Protein AF-A0A6I0VBJ3-F1 (afdb_monomer)

Nearest PDB structures (foldseek):
  3u6y-assembly1_A  TM=2.435E-01  e=4.423E+00  Aeropyrum pernix K1
  7u1t-assembly1_C  TM=2.723E-01  e=7.028E+00  Human herpesvirus 4 strain B95-8
  5t7x-assembly1_A  TM=2.250E-01  e=9.388E+00  Human herpesvirus 4 strain B95-8

pLDDT: mean 74.05, std 17.99, range [21.45, 94.0]

Sequence (284 aa):
MGVTSFQQSLYEFFDSGLLFRIALLQKTILFLFLVRQWGTDPSLALVGKYAPGAKRPANNVSIQIVDSGFKESYGQQLRKEIAEKRPGFLILLPYDMAKADIQKLHDVCVRAKGKTLYYSPNKPTLRLGNTTVIDAAHLWKPVAEGMCRYWTIRPMAIAETRPVPDSKHNRKWGVREAICLALGHVWRDSYVPQTDATSREERYWDLVDAIKSKTSHFRIFDWHAVYRVNMTDYAHHADSSNVLHGMQALVAISDGADSLDCAAMAIGQSRHLGGGFWCRLIFT

Organism: Bifidobacterium adolescentis (NCBI:txid1680)

Foldseek 3Di:
DWKKWFFFDDDDDDDDDVVQLVQQLVLVLVLVLLVVLLPPDQDCLSQVDDDPPDDRDLHGWAKDWCAPVNLVVFLVFFDPVLSPGHTTIIIDHDPPDDPVNSVSSQVSLQVQAQPWRDRDPPDDIGGTHHIDIDDQLQGTDDDPPPDFWKWKFVPFFKQQDAWQADPPPRDTRDLLLSQLLQVCSNCVVVQPDPDDDDDPSVVSVSSSCSCVDPPHQKDKADKDWADDPPLVSQDPDHDPPHDIITMMIMMTGDDPPRDSSRGFDDTNCPGRGTRGGIGTDDDD

Solvent-accessible surface area (backbone atoms only — not comparable to full-atom values): 16646 Å² total; per-residue (Å²): 136,75,24,52,31,37,35,26,88,80,82,87,87,80,69,98,68,63,55,58,47,52,48,47,51,49,41,50,50,50,50,54,47,51,48,62,66,56,52,77,84,59,52,48,48,65,73,69,61,72,63,89,92,53,90,75,69,59,53,45,46,41,71,45,78,40,45,67,70,49,43,74,76,42,30,90,49,31,29,67,85,58,46,74,49,49,43,32,42,40,41,47,66,38,93,83,58,54,69,69,53,55,52,53,53,50,52,41,46,56,70,38,42,73,38,70,49,81,79,47,100,90,50,83,66,48,56,38,34,53,63,42,74,42,58,44,65,56,38,30,45,78,75,57,90,97,56,82,62,36,28,31,36,47,88,30,25,59,54,73,70,57,78,54,76,36,91,87,76,70,53,83,59,47,62,62,48,54,50,27,34,30,52,25,48,62,45,29,85,80,64,50,80,95,67,86,87,70,56,73,58,53,51,47,50,54,30,24,50,43,38,68,32,89,87,33,44,52,45,79,41,82,61,41,78,41,85,63,91,66,46,64,72,73,49,98,80,64,57,92,91,42,82,67,36,30,33,42,38,36,35,34,70,54,58,73,100,69,65,60,73,17,37,68,52,78,42,39,60,71,82,72,60,32,37,12,44,59,41,78,58,81,85,129

Radius of gyration: 19.0 Å; Cα contacts (8 Å, |Δi|>4): 453; chains: 1; bounding box: 49×47×50 Å

Secondary structure (DSSP, 8-state):
--EEEEP--------TTHHHHHHHHHHHHHHHHHHHHH-SS--HHHHT---TTPPPPS---EEEEE-HHHHHHHGGGB-HHHHTSPSEEEEE--TT--HHHHHHHHHHHHHTTT-EE---TTS--EE---EEEE-GGGSBPPPPTT---EEEEEE-EE--SPPPP-TTT-PPP-HHHHHHHHHHHHSHHHH----S---HHHHHHHHHHHHHSTTSSEEEEEEEEE--TTGGGG-SS--TTS---EEEEEEEE--SSS-GGGS--B---STT---EEEEEE---

Mean predicted aligned error: 9.65 Å

Structure (mmCIF, N/CA/C/O backbone):
data_AF-A0A6I0VBJ3-F1
#
_entry.id   AF-A0A6I0VBJ3-F1
#
loop_
_atom_site.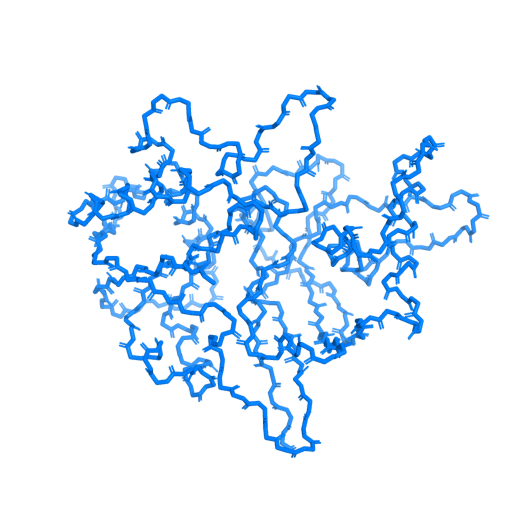group_PDB
_atom_site.id
_atom_site.type_symbol
_atom_site.label_atom_id
_atom_site.label_alt_id
_atom_site.label_comp_id
_atom_site.label_asym_id
_atom_site.label_entity_id
_atom_site.label_seq_id
_atom_site.pdbx_PDB_ins_code
_atom_site.Cartn_x
_atom_site.Cartn_y
_atom_site.Cartn_z
_atom_site.occupancy
_atom_site.B_iso_or_equiv
_atom_site.auth_seq_id
_atom_site.auth_comp_id
_atom_site.auth_asym_id
_atom_site.auth_atom_id
_atom_site.pdbx_PDB_model_num
ATOM 1 N N . MET A 1 1 ? -0.807 -13.104 11.046 1.00 23.39 1 MET A N 1
ATOM 2 C CA . MET A 1 1 ? -0.685 -12.755 12.481 1.00 23.39 1 MET A CA 1
ATOM 3 C C . MET A 1 1 ? -0.804 -11.245 12.649 1.00 23.39 1 MET A C 1
ATOM 5 O O . MET A 1 1 ? 0.038 -10.526 12.136 1.00 23.39 1 MET A O 1
ATOM 9 N N . GLY A 1 2 ? -1.841 -10.795 13.365 1.00 24.34 2 GLY A N 1
ATOM 10 C CA . GLY A 1 2 ? -1.767 -9.608 14.219 1.00 24.34 2 GLY A CA 1
ATOM 11 C C . GLY A 1 2 ? -1.865 -8.215 13.590 1.00 24.34 2 GLY A C 1
ATOM 12 O O . GLY A 1 2 ? -0.943 -7.440 13.797 1.00 24.34 2 GLY A O 1
ATOM 13 N N . VAL A 1 3 ? -2.948 -7.844 12.890 1.00 30.88 3 VAL A N 1
ATOM 14 C CA . VAL A 1 3 ? -3.166 -6.434 12.497 1.00 30.88 3 VAL A CA 1
ATOM 15 C C . VAL A 1 3 ? -4.182 -5.748 13.395 1.00 30.88 3 VAL A C 1
ATOM 17 O O . VAL A 1 3 ? -5.329 -6.150 13.495 1.00 30.88 3 VAL A O 1
ATOM 20 N N . THR A 1 4 ? -3.761 -4.661 14.015 1.00 26.86 4 THR A N 1
ATOM 21 C CA . THR A 1 4 ? -4.530 -3.842 14.946 1.00 26.86 4 THR A CA 1
ATOM 22 C C . THR A 1 4 ? -5.459 -2.879 14.177 1.00 26.86 4 THR A C 1
ATOM 24 O O . THR A 1 4 ? -5.034 -1.843 13.675 1.00 26.86 4 THR A O 1
ATOM 27 N N . SER A 1 5 ? -6.737 -3.234 14.047 1.00 28.41 5 SER A N 1
ATOM 28 C CA . SER A 1 5 ? -7.856 -2.420 13.552 1.00 28.41 5 SER A CA 1
ATOM 29 C C . SER A 1 5 ? -8.392 -1.495 14.647 1.00 28.41 5 SER A C 1
ATOM 31 O O . SER A 1 5 ? -8.710 -1.940 15.751 1.00 28.41 5 SER A O 1
ATOM 33 N N . PHE A 1 6 ? -8.585 -0.217 14.328 1.00 30.16 6 PHE A N 1
ATOM 34 C CA . PHE A 1 6 ? -9.312 0.721 15.186 1.00 30.16 6 PHE A CA 1
ATOM 35 C C . PHE A 1 6 ? -10.802 0.693 14.866 1.00 30.16 6 PHE A C 1
ATOM 37 O O . PHE A 1 6 ? -11.208 0.784 13.713 1.00 30.16 6 PHE A O 1
ATOM 44 N N . GLN A 1 7 ? -11.626 0.629 15.899 1.00 23.62 7 GLN A N 1
ATOM 45 C CA . GLN A 1 7 ? -13.052 0.885 15.825 1.00 23.62 7 GLN A CA 1
ATOM 46 C C . GLN A 1 7 ? -13.288 2.323 16.284 1.00 23.62 7 GLN A C 1
ATOM 48 O O . GLN A 1 7 ? -12.948 2.650 17.419 1.00 23.62 7 GLN A O 1
ATOM 53 N N . GLN A 1 8 ? -13.911 3.171 15.464 1.00 27.95 8 GLN A N 1
ATOM 54 C CA . GLN A 1 8 ? -14.385 4.471 15.932 1.00 27.95 8 GLN A CA 1
ATOM 55 C C . GLN A 1 8 ? -15.806 4.779 15.460 1.00 27.95 8 GLN A C 1
ATOM 57 O O . GLN A 1 8 ? -16.189 4.514 14.329 1.00 27.95 8 GLN A O 1
ATOM 62 N N . SER A 1 9 ? -16.621 5.330 16.361 1.00 21.98 9 SER A N 1
ATOM 63 C CA . SER A 1 9 ? -17.872 5.992 16.003 1.00 21.98 9 SER A CA 1
ATOM 64 C C . SER A 1 9 ? -17.572 7.311 15.303 1.00 21.98 9 SER A C 1
ATOM 66 O O . SER A 1 9 ? -16.849 8.114 15.891 1.00 21.98 9 SER A O 1
ATOM 68 N N . LEU A 1 10 ? -18.170 7.577 14.141 1.00 25.48 10 LEU A N 1
ATOM 69 C CA . LEU A 1 10 ? -18.538 8.940 13.765 1.00 25.48 10 LEU A CA 1
ATOM 70 C C . LEU A 1 10 ? -19.598 8.968 12.661 1.00 25.48 10 LEU A C 1
ATOM 72 O O . LEU A 1 10 ? -19.653 8.088 11.805 1.00 25.48 10 LEU A O 1
ATOM 76 N N . TYR A 1 11 ? -20.441 9.983 12.822 1.00 21.45 11 TYR A N 1
ATOM 77 C CA . TYR A 1 11 ? -21.550 10.438 11.999 1.00 21.45 11 TYR A CA 1
ATOM 78 C C . TYR A 1 11 ? -21.102 10.926 10.609 1.00 21.45 11 TYR A C 1
ATOM 80 O O . TYR A 1 11 ? -19.919 11.174 10.379 1.00 21.45 11 TYR A O 1
ATOM 88 N N . GLU A 1 12 ? -22.095 11.019 9.725 1.00 23.30 12 GLU A N 1
ATOM 89 C CA . GLU A 1 12 ? -22.082 11.295 8.281 1.00 23.30 12 GLU A CA 1
ATOM 90 C C . GLU A 1 12 ? -21.395 12.600 7.814 1.00 23.30 12 GLU A C 1
ATOM 92 O O . GLU A 1 12 ? -21.200 13.525 8.603 1.00 23.30 12 GLU A O 1
ATOM 97 N N . PHE A 1 13 ? -21.176 12.646 6.480 1.00 25.77 13 PHE A N 1
ATOM 98 C CA . PHE A 1 13 ? -20.968 13.797 5.562 1.00 25.77 13 PHE A CA 1
ATOM 99 C C . PHE A 1 13 ? -19.524 14.305 5.292 1.00 25.77 13 PHE A C 1
ATOM 101 O O . PHE A 1 13 ? -18.718 14.356 6.213 1.00 25.77 13 PHE A O 1
ATOM 108 N N . PHE A 1 14 ? -19.061 14.738 4.092 1.00 25.59 14 PHE A N 1
ATOM 109 C CA . PHE A 1 14 ? -19.572 14.982 2.713 1.00 25.59 14 PHE A CA 1
ATOM 110 C C . PHE A 1 14 ? -18.368 15.038 1.699 1.00 25.59 14 PHE A C 1
ATOM 112 O O . PHE A 1 14 ? -17.292 15.513 2.058 1.00 25.59 14 PHE A O 1
ATOM 119 N N . ASP A 1 15 ? -18.604 14.607 0.447 1.00 25.61 15 ASP A N 1
ATOM 120 C CA . ASP A 1 15 ? -18.104 15.017 -0.902 1.00 25.61 15 ASP A CA 1
ATOM 121 C C . ASP A 1 15 ? -16.605 15.070 -1.380 1.00 25.61 15 ASP A C 1
ATOM 123 O O . ASP A 1 15 ? -15.635 15.361 -0.675 1.00 25.61 15 ASP A O 1
ATOM 127 N N . SER A 1 16 ? -16.429 14.808 -2.685 1.00 36.88 16 SER A N 1
ATOM 128 C CA . SER A 1 16 ? -15.407 13.987 -3.373 1.00 36.88 16 SER A CA 1
ATOM 129 C C . SER A 1 16 ? -14.029 14.591 -3.741 1.00 36.88 16 SER A C 1
ATOM 131 O O . SER A 1 16 ? -13.371 14.131 -4.680 1.00 36.88 16 SER A O 1
ATOM 133 N N . GLY A 1 17 ? -13.506 15.557 -2.986 1.00 34.88 17 GLY A N 1
ATOM 134 C CA . GLY A 1 17 ? -12.137 16.086 -3.202 1.00 34.88 17 GLY A CA 1
ATOM 135 C C . GLY A 1 17 ? -11.407 16.515 -1.929 1.00 34.88 17 GLY A C 1
ATOM 136 O O . GLY A 1 17 ? -10.189 16.370 -1.813 1.00 34.88 17 GLY A O 1
ATOM 137 N N . LEU A 1 18 ? -12.167 16.965 -0.932 1.00 42.50 18 LEU A N 1
ATOM 138 C CA . LEU A 1 18 ? -11.684 17.349 0.394 1.00 42.50 18 LEU A CA 1
ATOM 139 C C . LEU A 1 18 ? -11.321 16.123 1.261 1.00 42.50 18 LEU A C 1
ATOM 141 O O . LEU A 1 18 ? -10.450 16.205 2.130 1.00 42.50 18 LEU A O 1
ATOM 145 N N . LEU A 1 19 ? -11.937 14.971 0.968 1.00 51.59 19 LEU A N 1
ATOM 146 C CA . LEU A 1 19 ? -11.799 13.710 1.705 1.00 51.59 19 LEU A CA 1
ATOM 147 C C . LEU A 1 19 ? -10.364 13.171 1.741 1.00 51.59 19 LEU A C 1
ATOM 149 O O . LEU A 1 19 ? -9.914 12.720 2.790 1.00 51.59 19 LEU A O 1
ATOM 153 N N . PHE A 1 20 ? -9.606 13.255 0.641 1.00 51.00 20 PHE A N 1
ATOM 154 C CA . PHE A 1 20 ? -8.253 12.687 0.624 1.00 51.00 20 PHE A CA 1
ATOM 155 C C . PHE A 1 20 ? -7.238 13.526 1.399 1.00 51.00 20 PHE A C 1
ATOM 157 O O . PHE A 1 20 ? -6.380 12.962 2.065 1.00 51.00 20 PHE A O 1
ATOM 164 N N . ARG A 1 21 ? -7.341 14.860 1.371 1.00 55.53 21 ARG A N 1
ATOM 165 C CA . ARG A 1 21 ? -6.463 15.718 2.187 1.00 55.53 21 ARG A CA 1
ATOM 166 C C . ARG A 1 21 ? -6.669 15.458 3.669 1.00 55.53 21 ARG A C 1
ATOM 168 O O . ARG A 1 21 ? -5.709 15.341 4.425 1.00 55.53 21 ARG A O 1
ATOM 175 N N . ILE A 1 22 ? -7.939 15.337 4.057 1.00 61.66 22 ILE A N 1
ATOM 176 C CA . ILE A 1 22 ? -8.328 14.966 5.413 1.00 61.66 22 ILE A CA 1
ATOM 177 C C . ILE A 1 22 ? -7.781 13.581 5.746 1.00 61.66 22 ILE A C 1
ATO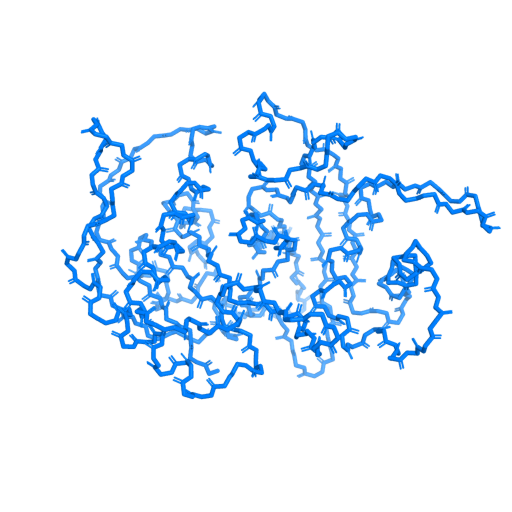M 179 O O . ILE A 1 22 ? -7.180 13.421 6.802 1.00 61.66 22 ILE A O 1
ATOM 183 N N . ALA A 1 23 ? -7.886 12.619 4.831 1.00 64.62 23 ALA A N 1
ATOM 184 C CA . ALA A 1 23 ? -7.331 11.287 5.014 1.00 64.62 23 ALA A CA 1
ATOM 185 C C . ALA A 1 23 ? -5.795 11.302 5.168 1.00 64.62 23 ALA A C 1
ATOM 187 O O . ALA A 1 23 ? -5.254 10.689 6.086 1.00 64.62 23 ALA A O 1
ATOM 188 N N . LEU A 1 24 ? -5.073 12.038 4.321 1.00 65.81 24 LEU A N 1
ATOM 189 C CA . LEU A 1 24 ? -3.616 12.149 4.380 1.00 65.81 24 LEU A CA 1
ATOM 190 C C . LEU A 1 24 ? -3.167 12.750 5.713 1.00 65.81 24 LEU A C 1
ATOM 192 O O . LEU A 1 24 ? -2.328 12.178 6.407 1.00 65.81 24 LEU A O 1
ATOM 196 N N . LEU A 1 25 ? -3.786 13.860 6.116 1.00 69.38 25 LEU A N 1
ATOM 197 C CA . LEU A 1 25 ? -3.459 14.491 7.385 1.00 69.38 25 LEU A CA 1
ATOM 198 C C . LEU A 1 25 ? -3.861 13.600 8.568 1.00 69.38 25 LEU A C 1
ATOM 200 O O . LEU A 1 25 ? -3.107 13.504 9.528 1.00 69.38 25 LEU A O 1
ATOM 204 N N . GLN A 1 26 ? -4.990 12.888 8.504 1.00 71.94 26 GLN A N 1
ATOM 205 C CA . GLN A 1 26 ? -5.386 11.917 9.529 1.00 71.94 26 GLN A CA 1
ATOM 206 C C . GLN A 1 26 ? -4.358 10.787 9.681 1.00 71.94 26 GLN A C 1
ATOM 208 O O . GLN A 1 26 ? -4.026 10.433 10.813 1.00 71.94 26 GLN A O 1
ATOM 213 N N . LYS A 1 27 ? -3.810 10.259 8.576 1.00 76.75 27 LYS A N 1
ATOM 214 C CA . LYS A 1 27 ? -2.711 9.278 8.613 1.00 76.75 27 LYS A CA 1
ATOM 215 C C . LYS A 1 27 ? -1.470 9.867 9.279 1.00 76.75 27 LYS A C 1
ATOM 217 O O . LYS A 1 27 ? -0.942 9.253 10.203 1.00 76.75 27 LYS A O 1
ATOM 222 N N . THR A 1 28 ? -1.045 11.066 8.868 1.00 77.06 28 THR A N 1
ATOM 223 C CA . THR A 1 28 ? 0.112 11.761 9.460 1.00 77.06 28 THR A CA 1
ATOM 224 C C . THR A 1 28 ? -0.086 12.009 10.953 1.00 77.06 28 THR A C 1
ATOM 226 O O . THR A 1 28 ? 0.811 11.749 11.752 1.00 77.06 28 THR A O 1
ATOM 229 N N . ILE A 1 29 ? -1.265 12.481 11.359 1.00 80.06 29 ILE A N 1
ATOM 230 C CA . ILE A 1 29 ? -1.581 12.769 12.760 1.00 80.06 29 ILE A CA 1
ATOM 231 C C . ILE A 1 29 ? -1.595 11.481 13.580 1.00 80.06 29 ILE A C 1
ATOM 233 O O . ILE A 1 29 ? -1.033 11.468 14.675 1.00 80.06 29 ILE A O 1
ATOM 237 N N . LEU A 1 30 ? -2.191 10.397 13.069 1.00 85.12 30 LEU A N 1
ATOM 238 C CA . LEU A 1 30 ? -2.152 9.110 13.760 1.00 85.12 30 LEU A CA 1
ATOM 239 C C . LEU A 1 30 ? -0.712 8.607 13.886 1.00 85.12 30 LEU A C 1
ATOM 241 O O . LEU A 1 30 ? -0.321 8.191 14.969 1.00 85.12 30 LEU A O 1
ATOM 245 N N . PHE A 1 31 ? 0.091 8.691 12.826 1.00 86.12 31 PHE A N 1
ATOM 246 C CA . PHE A 1 31 ? 1.506 8.331 12.872 1.00 86.12 31 PHE A CA 1
ATOM 247 C C . PHE A 1 31 ? 2.254 9.107 13.969 1.00 86.12 31 PHE A C 1
ATOM 249 O O . PHE A 1 31 ? 2.872 8.500 14.844 1.00 86.12 31 PHE A O 1
ATOM 256 N N . LEU A 1 32 ? 2.142 10.439 13.981 1.00 86.06 32 LEU A N 1
ATOM 257 C CA . LEU A 1 32 ? 2.775 11.286 14.997 1.00 86.06 32 LEU A CA 1
ATOM 258 C C . LEU A 1 32 ? 2.264 10.966 16.406 1.00 86.06 32 LEU A C 1
ATOM 260 O O . LEU A 1 32 ? 3.042 10.954 17.360 1.00 86.06 32 LEU A O 1
ATOM 264 N N . PHE A 1 33 ? 0.970 10.675 16.544 1.00 89.38 33 PHE A N 1
ATOM 265 C CA . PHE A 1 33 ? 0.384 10.234 17.802 1.00 89.38 33 PHE A CA 1
ATOM 266 C C . PHE A 1 33 ? 0.992 8.910 18.273 1.00 89.38 33 PHE A C 1
ATOM 268 O O . PHE A 1 33 ? 1.407 8.829 19.426 1.00 89.38 33 PHE A O 1
ATOM 275 N N . LEU A 1 34 ? 1.094 7.899 17.404 1.00 90.12 34 LEU A N 1
ATOM 276 C CA . LEU A 1 34 ? 1.676 6.596 17.739 1.00 90.12 34 LEU A CA 1
ATOM 277 C C . LEU A 1 34 ? 3.134 6.741 18.171 1.00 90.12 34 LEU A C 1
ATOM 279 O O . LEU A 1 34 ? 3.507 6.211 19.213 1.00 90.12 34 LEU A O 1
ATOM 283 N N . VAL A 1 35 ? 3.931 7.515 17.428 1.00 90.88 35 VAL A N 1
ATOM 284 C CA . VAL A 1 35 ? 5.327 7.814 17.784 1.00 90.88 35 VAL A CA 1
ATOM 285 C C . VAL A 1 35 ? 5.403 8.507 19.145 1.00 90.88 35 VAL A C 1
ATOM 287 O O . VAL A 1 35 ? 6.192 8.108 19.997 1.00 90.88 35 VAL A O 1
ATOM 290 N N . ARG A 1 36 ? 4.539 9.496 19.402 1.00 90.75 36 ARG A N 1
ATOM 291 C CA . ARG A 1 36 ? 4.495 10.196 20.693 1.00 90.75 36 ARG A CA 1
ATOM 292 C C . ARG A 1 36 ? 4.086 9.279 21.847 1.00 90.75 36 ARG A C 1
ATOM 294 O O . ARG A 1 36 ? 4.645 9.392 22.931 1.00 90.75 36 ARG A O 1
ATOM 301 N N . GLN A 1 37 ? 3.100 8.406 21.642 1.00 91.69 37 GLN A N 1
ATOM 302 C CA . GLN A 1 37 ? 2.642 7.458 22.664 1.00 91.69 37 GLN A CA 1
ATOM 303 C C . GLN A 1 37 ? 3.617 6.295 22.881 1.00 91.69 37 GLN A C 1
ATOM 305 O O . GLN A 1 37 ? 3.572 5.657 23.934 1.00 91.69 37 GLN A O 1
ATOM 310 N N . TRP A 1 38 ? 4.486 6.015 21.909 1.00 94.00 38 TRP A N 1
ATOM 311 C CA . TRP A 1 38 ? 5.548 5.024 22.047 1.00 94.00 38 TRP A CA 1
ATOM 312 C C . TRP A 1 38 ? 6.582 5.424 23.104 1.00 94.00 38 TRP A C 1
ATOM 314 O O . TRP A 1 38 ? 7.101 4.557 23.811 1.00 94.00 38 TRP A O 1
ATOM 324 N N . GLY A 1 39 ? 6.858 6.727 23.218 1.00 91.44 39 GLY A N 1
ATOM 325 C CA . GLY A 1 39 ? 7.865 7.279 24.120 1.00 91.44 39 GLY A CA 1
ATOM 326 C C . GLY A 1 39 ? 9.265 7.247 23.508 1.00 91.44 39 GLY A C 1
ATOM 327 O O . GLY A 1 39 ? 9.447 7.599 22.343 1.00 91.44 39 GLY A O 1
ATOM 328 N N . THR A 1 40 ? 10.256 6.850 24.302 1.00 89.12 40 THR A N 1
ATOM 329 C CA . THR A 1 40 ? 11.648 6.730 23.854 1.00 89.12 40 THR A CA 1
ATOM 330 C C . THR A 1 40 ? 11.816 5.559 22.886 1.00 89.12 40 THR A C 1
ATOM 332 O O . THR A 1 40 ? 11.146 4.526 23.014 1.00 89.12 40 THR A O 1
ATOM 335 N N . ASP A 1 41 ? 12.698 5.754 21.906 1.00 87.88 41 ASP A N 1
ATOM 336 C CA . ASP A 1 41 ? 13.124 4.753 20.922 1.00 87.88 41 ASP A CA 1
ATOM 337 C C . ASP A 1 41 ? 11.952 4.050 20.204 1.00 87.88 41 ASP A C 1
ATOM 339 O O . ASP A 1 41 ? 11.678 2.861 20.420 1.00 87.88 41 ASP A O 1
ATOM 343 N N . PRO A 1 42 ? 11.197 4.787 19.360 1.00 90.38 42 PRO A N 1
ATOM 344 C CA . PRO A 1 42 ? 10.189 4.192 18.490 1.00 90.38 42 PRO A CA 1
ATOM 345 C C . PRO A 1 42 ? 10.800 3.152 17.553 1.00 90.38 42 PRO A C 1
ATOM 347 O O . PRO A 1 42 ? 11.888 3.358 17.016 1.00 90.38 42 PRO A O 1
ATOM 350 N N . SER A 1 43 ? 10.069 2.054 17.328 1.00 89.19 43 SER A N 1
ATOM 351 C CA . SER A 1 43 ? 10.488 0.994 16.404 1.00 89.19 43 SER A CA 1
ATOM 352 C C . SER A 1 43 ? 10.887 1.581 15.053 1.00 89.19 43 SER A C 1
ATOM 354 O O . SER A 1 43 ? 10.155 2.397 14.481 1.00 89.19 43 SER A O 1
ATOM 356 N N . LEU A 1 44 ? 12.019 1.131 14.506 1.00 88.62 44 LEU A N 1
ATOM 357 C CA . LEU A 1 44 ? 12.495 1.584 13.196 1.00 88.62 44 LEU A CA 1
ATOM 358 C C . LEU A 1 44 ? 11.486 1.25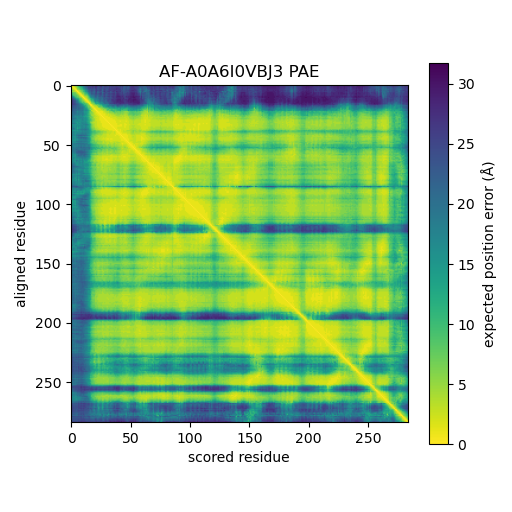2 12.089 1.00 88.62 44 LEU A C 1
ATOM 360 O O . LEU A 1 44 ? 11.327 2.049 11.167 1.00 88.62 44 LEU A O 1
ATOM 364 N N . ALA A 1 45 ? 10.752 0.141 12.231 1.00 85.50 45 ALA A N 1
ATOM 365 C CA . ALA A 1 45 ? 9.671 -0.248 11.326 1.00 85.50 45 ALA A CA 1
ATOM 366 C C . ALA A 1 45 ? 8.469 0.704 11.399 1.00 85.50 45 ALA A C 1
ATOM 368 O O . ALA A 1 45 ? 7.771 0.882 10.402 1.00 85.50 45 ALA A O 1
ATOM 369 N N . LEU A 1 46 ? 8.230 1.341 12.552 1.00 86.00 46 LEU A N 1
ATOM 370 C CA . LEU A 1 46 ? 7.211 2.379 12.684 1.00 86.00 46 LEU A CA 1
ATOM 371 C C . LEU A 1 46 ? 7.681 3.679 12.027 1.00 86.00 46 LEU A C 1
ATOM 373 O O . LEU A 1 46 ? 6.966 4.236 11.204 1.00 86.00 46 LEU A O 1
ATOM 377 N N . VAL A 1 47 ? 8.878 4.171 12.363 1.00 87.12 47 VAL A N 1
ATOM 378 C CA . VAL A 1 47 ? 9.348 5.488 11.888 1.00 87.12 47 VAL A CA 1
ATOM 379 C C . VAL A 1 47 ? 9.920 5.482 10.469 1.00 87.12 47 VAL A C 1
ATOM 381 O O . VAL A 1 47 ? 10.046 6.547 9.857 1.00 87.12 47 VAL A O 1
ATOM 384 N N . GLY A 1 48 ? 10.280 4.315 9.935 1.00 81.75 48 GLY A N 1
ATOM 385 C CA . GLY A 1 48 ? 10.921 4.160 8.628 1.00 81.75 48 GLY A CA 1
ATOM 386 C C . GLY A 1 48 ? 12.322 4.783 8.548 1.00 81.75 48 GLY A C 1
ATOM 387 O O . GLY A 1 48 ? 12.801 5.088 7.454 1.00 81.75 48 GLY A O 1
ATOM 388 N N . LYS A 1 49 ? 12.973 5.026 9.692 1.00 84.31 49 LYS A N 1
ATOM 389 C CA . LYS A 1 49 ? 14.302 5.643 9.788 1.00 84.31 49 LYS A CA 1
ATOM 390 C C . LYS A 1 49 ? 15.319 4.582 10.179 1.00 84.31 49 LYS A C 1
ATOM 392 O O . LYS A 1 49 ? 15.295 4.094 11.297 1.00 84.31 49 LYS A O 1
ATOM 397 N N . TYR A 1 50 ? 16.221 4.263 9.260 1.00 84.25 50 TYR A N 1
ATOM 398 C CA . TYR A 1 50 ? 17.275 3.268 9.450 1.00 84.25 50 TYR A CA 1
ATOM 399 C C . TYR A 1 50 ? 18.638 3.928 9.274 1.00 84.25 50 TYR A C 1
ATOM 401 O O . TYR A 1 50 ? 18.809 4.729 8.346 1.00 84.25 50 TYR A O 1
ATOM 409 N N . ALA A 1 51 ? 19.595 3.570 10.132 1.00 82.50 51 ALA A N 1
ATOM 410 C CA . ALA A 1 51 ? 20.969 4.052 10.041 1.00 82.50 51 ALA A CA 1
ATOM 411 C C . ALA A 1 51 ? 21.586 3.747 8.656 1.00 82.50 51 ALA A C 1
ATOM 413 O O . ALA A 1 51 ? 21.191 2.770 8.006 1.00 82.50 51 ALA A O 1
ATOM 414 N N . PRO A 1 52 ? 22.538 4.565 8.172 1.00 79.31 52 PRO A N 1
ATOM 415 C CA . PRO A 1 52 ? 23.308 4.239 6.974 1.00 79.31 52 PRO A CA 1
ATOM 416 C C . PRO A 1 52 ? 23.947 2.847 7.092 1.00 79.31 52 PRO A C 1
ATOM 418 O O . PRO A 1 52 ? 24.470 2.497 8.144 1.00 79.31 52 PRO A O 1
ATOM 421 N N . GLY A 1 53 ? 23.861 2.039 6.033 1.00 77.56 53 GLY A N 1
ATOM 422 C CA . GLY A 1 53 ? 24.388 0.667 6.015 1.00 77.56 53 GLY A CA 1
ATOM 423 C C . GLY A 1 53 ? 23.526 -0.390 6.721 1.00 77.56 53 GLY A C 1
ATOM 424 O O . GLY A 1 53 ? 23.747 -1.578 6.509 1.00 77.56 53 GLY A O 1
ATOM 425 N N . ALA A 1 54 ? 22.510 -0.006 7.504 1.00 81.06 54 ALA A N 1
ATOM 426 C CA . ALA A 1 54 ? 21.598 -0.977 8.103 1.00 81.06 54 ALA A CA 1
ATOM 427 C C . ALA A 1 54 ? 20.739 -1.663 7.028 1.00 81.06 54 ALA A C 1
ATOM 429 O O . ALA A 1 54 ? 20.210 -1.002 6.127 1.00 81.06 54 ALA A O 1
ATOM 430 N N . LYS A 1 55 ? 20.545 -2.983 7.155 1.00 78.38 55 LYS A N 1
ATOM 431 C CA . LYS A 1 55 ? 19.627 -3.737 6.294 1.00 78.38 55 LYS A CA 1
ATOM 432 C C . LYS A 1 55 ? 18.208 -3.194 6.479 1.00 78.38 55 LYS A C 1
ATOM 434 O O . LYS A 1 55 ? 17.647 -3.263 7.569 1.00 78.38 55 LYS A O 1
ATOM 439 N N . ARG A 1 56 ? 17.636 -2.633 5.412 1.00 79.12 56 ARG A N 1
ATOM 440 C CA . ARG A 1 56 ? 16.278 -2.073 5.423 1.00 79.12 56 ARG A CA 1
ATOM 441 C C . ARG A 1 56 ? 15.272 -3.149 5.006 1.00 79.12 56 ARG A C 1
ATOM 443 O O . ARG A 1 56 ? 1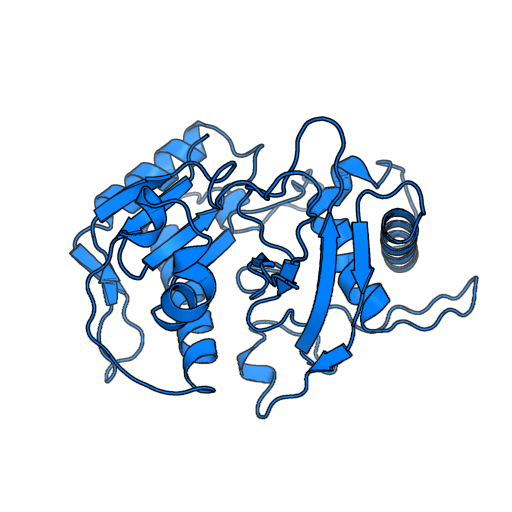5.451 -3.702 3.916 1.00 79.12 56 ARG A O 1
ATOM 450 N N . PRO A 1 57 ? 14.211 -3.404 5.790 1.00 78.56 57 PRO A N 1
ATOM 451 C CA . PRO A 1 57 ? 13.176 -4.368 5.427 1.00 78.56 57 PRO A CA 1
ATOM 452 C C . PRO A 1 57 ? 12.373 -3.871 4.229 1.00 78.56 57 PRO A C 1
ATOM 454 O O . PRO A 1 57 ? 12.258 -2.653 4.026 1.00 78.56 57 PRO A O 1
ATOM 457 N N . ALA A 1 58 ? 11.836 -4.798 3.427 1.00 75.44 58 ALA A N 1
ATOM 458 C CA . ALA A 1 58 ? 10.998 -4.492 2.266 1.00 75.44 58 ALA A CA 1
ATOM 459 C C . ALA A 1 58 ? 9.935 -3.437 2.591 1.00 75.44 58 ALA A C 1
ATOM 461 O O . ALA A 1 58 ? 9.789 -2.444 1.873 1.00 75.44 58 ALA A O 1
ATOM 462 N N . ASN A 1 59 ? 9.290 -3.623 3.742 1.00 77.31 59 ASN A N 1
ATOM 463 C CA . ASN A 1 59 ? 8.104 -2.905 4.159 1.00 77.31 59 ASN A CA 1
ATOM 464 C C . ASN A 1 59 ? 8.271 -2.310 5.564 1.00 77.31 59 ASN A C 1
ATOM 466 O O . ASN A 1 59 ? 8.995 -2.837 6.403 1.00 77.31 59 ASN A O 1
ATOM 470 N N . ASN A 1 60 ? 7.564 -1.210 5.808 1.00 81.81 60 ASN A N 1
ATOM 471 C CA . ASN A 1 60 ? 7.416 -0.580 7.120 1.00 81.81 60 ASN A CA 1
ATOM 472 C C . ASN A 1 60 ? 5.958 -0.695 7.576 1.00 81.81 60 ASN A C 1
ATOM 474 O O . ASN A 1 60 ? 5.093 -1.131 6.811 1.00 81.81 60 ASN A O 1
ATOM 478 N N . VAL A 1 61 ? 5.671 -0.261 8.803 1.00 82.38 61 VAL A N 1
ATOM 479 C CA . VAL A 1 61 ? 4.292 -0.095 9.268 1.00 82.38 61 VAL A CA 1
ATOM 480 C C . VAL A 1 61 ? 3.548 0.853 8.326 1.00 82.38 61 VAL A C 1
ATOM 482 O O . VAL A 1 61 ? 4.030 1.940 8.005 1.00 82.38 61 VAL A O 1
ATOM 485 N N . SER A 1 62 ? 2.358 0.441 7.897 1.00 77.50 62 SER A N 1
ATOM 486 C CA . SER A 1 62 ? 1.509 1.210 6.991 1.00 77.50 62 SER A CA 1
ATOM 487 C C . SER A 1 62 ? 0.171 1.530 7.645 1.00 77.50 62 SER A C 1
ATOM 489 O O . SER A 1 62 ? -0.433 0.676 8.287 1.00 77.50 62 SER A O 1
ATOM 491 N N . ILE A 1 63 ? -0.313 2.760 7.456 1.00 80.12 63 ILE A N 1
ATOM 492 C CA . ILE A 1 63 ? -1.606 3.218 7.971 1.00 80.12 63 ILE A CA 1
ATOM 493 C C . ILE A 1 63 ? -2.556 3.464 6.796 1.00 80.12 63 ILE A C 1
ATOM 495 O O . ILE A 1 63 ? -2.296 4.287 5.909 1.00 80.12 63 ILE A O 1
ATOM 499 N N . GLN A 1 64 ? -3.691 2.771 6.808 1.00 77.38 64 GLN A N 1
ATOM 500 C CA . GLN A 1 64 ? -4.785 2.947 5.856 1.00 77.38 64 GLN A CA 1
ATOM 501 C C . GLN A 1 64 ? -6.038 3.457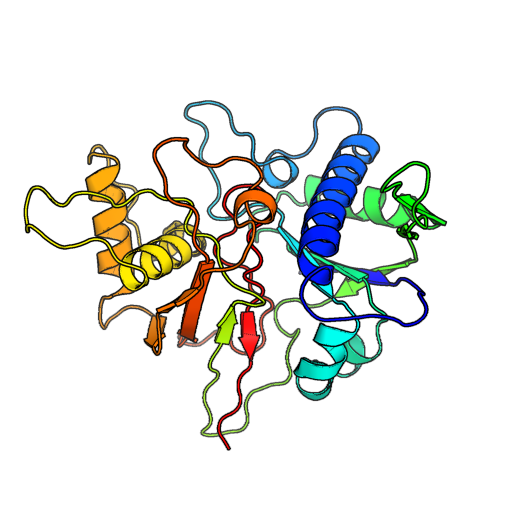 6.559 1.00 77.38 64 GLN A C 1
ATOM 503 O O . GLN A 1 64 ? -6.218 3.255 7.758 1.00 77.38 64 GLN A O 1
ATOM 508 N N . ILE A 1 65 ? -6.888 4.145 5.802 1.00 77.25 65 ILE A N 1
ATOM 509 C CA . ILE A 1 65 ? -8.149 4.693 6.300 1.00 77.25 65 ILE A CA 1
ATOM 510 C C . ILE A 1 65 ? -9.291 3.908 5.677 1.00 77.25 65 ILE A C 1
ATOM 512 O O . ILE A 1 65 ? -9.380 3.776 4.457 1.00 77.25 65 ILE A O 1
ATOM 516 N N . VAL A 1 66 ? -10.157 3.407 6.544 1.00 77.00 66 VAL A N 1
ATOM 517 C CA . VAL A 1 66 ? -11.424 2.766 6.217 1.00 77.00 66 VAL A CA 1
ATOM 518 C C . VAL A 1 66 ? -12.494 3.812 6.513 1.00 77.00 66 VAL A C 1
ATOM 520 O O . VAL A 1 66 ? -12.941 3.932 7.648 1.00 77.00 66 VAL A O 1
ATOM 523 N N . ASP A 1 67 ? -12.841 4.634 5.526 1.00 76.88 67 ASP A N 1
ATOM 524 C CA . ASP A 1 67 ? -13.882 5.664 5.641 1.00 76.88 67 ASP A CA 1
ATOM 525 C C . ASP A 1 67 ? -15.269 5.128 5.226 1.00 76.88 67 ASP A C 1
ATOM 527 O O . ASP A 1 67 ? -15.425 3.953 4.882 1.00 76.88 67 ASP A O 1
ATOM 531 N N . SER A 1 68 ? -16.307 5.967 5.292 1.00 76.12 68 SER A N 1
ATOM 532 C CA . SER A 1 68 ? -17.650 5.600 4.815 1.00 76.12 68 SER A CA 1
ATOM 533 C C . SER A 1 68 ? -17.642 5.249 3.326 1.00 76.12 68 SER A C 1
ATOM 535 O O . SER A 1 68 ? -18.141 4.191 2.955 1.00 76.12 68 SER A O 1
ATOM 537 N N . GLY A 1 69 ? -16.963 6.047 2.496 1.00 77.38 69 GLY A N 1
ATOM 538 C CA . GLY A 1 69 ? -16.850 5.781 1.059 1.00 77.38 69 GLY A CA 1
ATOM 539 C C . GLY A 1 69 ? -16.171 4.442 0.742 1.00 77.38 69 GLY A C 1
ATOM 540 O O . GLY A 1 69 ? -16.530 3.773 -0.226 1.00 77.38 69 GLY A O 1
ATOM 541 N N . PHE A 1 70 ? -15.218 4.002 1.569 1.00 77.88 70 PHE A N 1
ATOM 542 C CA . PHE A 1 70 ? -14.602 2.682 1.463 1.00 77.88 70 PHE A CA 1
ATOM 543 C C . PHE A 1 70 ? -15.635 1.584 1.704 1.00 77.88 70 PHE A C 1
ATOM 545 O O . PHE A 1 70 ? -15.700 0.610 0.959 1.00 77.88 70 PHE A O 1
ATOM 552 N N . LYS A 1 71 ? -16.453 1.738 2.746 1.00 77.06 71 LYS A N 1
ATOM 553 C CA . LYS A 1 71 ? -17.499 0.771 3.088 1.00 77.06 71 LYS A CA 1
ATOM 554 C C . LYS A 1 71 ? -18.597 0.718 2.042 1.00 77.06 71 LYS A C 1
ATOM 556 O O . LYS A 1 71 ? -19.029 -0.375 1.701 1.00 77.06 71 LYS A O 1
ATOM 561 N N . GLU A 1 72 ? -19.021 1.864 1.531 1.00 82.38 72 GLU A N 1
ATOM 562 C CA . GLU A 1 72 ? -20.012 1.947 0.457 1.00 82.38 72 GLU A CA 1
ATOM 563 C C . GLU A 1 72 ? -19.504 1.238 -0.801 1.00 82.38 72 GLU A C 1
ATOM 565 O O . GLU A 1 72 ? -20.214 0.423 -1.381 1.00 82.38 72 GLU A O 1
ATOM 570 N N . SER A 1 73 ? -18.240 1.470 -1.166 1.00 80.75 73 SER A N 1
ATOM 571 C CA . SER A 1 73 ? -17.653 0.909 -2.388 1.00 80.75 73 SER A CA 1
ATOM 572 C C . SER A 1 73 ? -17.284 -0.576 -2.268 1.00 80.75 73 SER A C 1
ATOM 574 O O . SER A 1 73 ? -17.406 -1.324 -3.235 1.00 80.75 73 SER A O 1
ATOM 576 N N . TYR A 1 74 ? -16.809 -1.025 -1.099 1.00 81.19 74 TYR A N 1
ATOM 577 C CA . TYR A 1 74 ? -16.178 -2.347 -0.948 1.00 81.19 74 TYR A CA 1
ATOM 578 C C . TYR A 1 74 ? -16.755 -3.210 0.177 1.00 81.19 74 TYR A C 1
ATOM 580 O O . TYR A 1 74 ? -16.337 -4.357 0.344 1.00 81.19 74 TYR A O 1
ATOM 588 N N . GLY A 1 75 ? -17.733 -2.719 0.940 1.00 83.44 75 GLY A N 1
ATOM 589 C CA . GLY A 1 75 ? -18.283 -3.404 2.114 1.00 83.44 75 GLY A CA 1
ATOM 590 C C . GLY A 1 75 ? -18.821 -4.801 1.815 1.00 83.44 75 GLY A C 1
ATOM 591 O O . GLY A 1 75 ? -18.606 -5.725 2.596 1.00 83.44 75 GLY A O 1
ATOM 592 N N . GLN A 1 76 ? -19.436 -4.995 0.645 1.00 86.69 76 GLN A N 1
ATOM 593 C CA . GLN A 1 76 ? -19.931 -6.307 0.210 1.00 86.69 76 GLN A CA 1
ATOM 594 C C . GLN A 1 76 ? -18.812 -7.322 -0.066 1.00 86.69 76 GLN A C 1
ATOM 596 O O . GLN A 1 76 ? -19.054 -8.530 -0.020 1.00 86.69 76 GLN A O 1
ATOM 601 N N . GLN A 1 77 ? -17.599 -6.852 -0.347 1.00 85.81 77 GLN A N 1
ATOM 602 C CA . GLN A 1 77 ? -16.445 -7.674 -0.705 1.00 85.81 77 GLN A CA 1
ATOM 603 C C . GLN A 1 77 ? -15.565 -8.006 0.508 1.00 85.81 77 GLN A C 1
ATOM 605 O O . GLN A 1 77 ? -14.751 -8.926 0.439 1.00 85.81 77 GLN A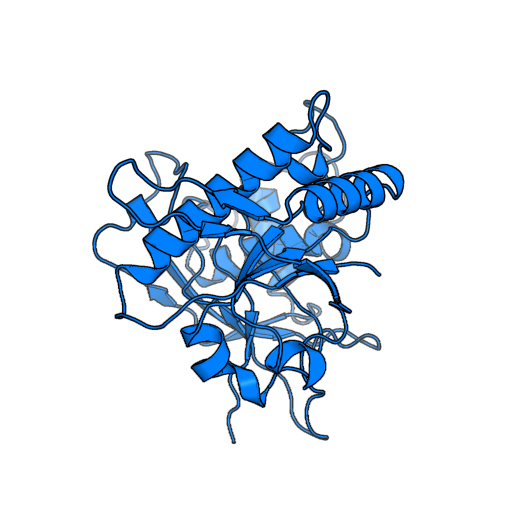 O 1
ATOM 610 N N . LEU A 1 78 ? -15.720 -7.275 1.612 1.00 85.75 78 LEU A N 1
ATOM 611 C CA . LEU A 1 78 ? -15.055 -7.545 2.886 1.00 85.75 78 LEU A CA 1
ATOM 612 C C . LEU A 1 78 ? -15.712 -8.731 3.594 1.00 85.75 78 LEU A C 1
ATOM 614 O O . LEU A 1 78 ? -16.920 -8.955 3.467 1.00 85.75 78 LEU A O 1
ATOM 618 N N . ARG A 1 79 ? -14.946 -9.476 4.398 1.00 85.88 79 ARG A N 1
ATOM 619 C CA . ARG A 1 79 ? -15.552 -10.446 5.323 1.00 85.88 79 ARG A CA 1
ATOM 620 C C . ARG A 1 79 ? -16.502 -9.738 6.290 1.00 85.88 79 ARG A C 1
ATOM 622 O O . ARG A 1 79 ? -16.263 -8.599 6.690 1.00 85.88 79 ARG A O 1
ATOM 629 N N . LYS A 1 80 ? -17.575 -10.432 6.685 1.00 86.94 80 LYS A N 1
ATOM 630 C CA . LYS A 1 80 ? -18.663 -9.881 7.515 1.00 86.94 80 LYS A CA 1
ATOM 631 C C . LYS A 1 80 ? -18.142 -9.211 8.793 1.00 86.94 80 LYS A C 1
ATOM 633 O O . LYS A 1 80 ? -18.484 -8.067 9.068 1.00 86.94 80 LYS A O 1
ATOM 638 N N . GLU A 1 81 ? -17.223 -9.878 9.490 1.00 83.00 81 GLU A N 1
ATOM 639 C CA . GLU A 1 81 ? -16.590 -9.378 10.719 1.00 83.00 81 GLU A CA 1
ATOM 640 C C . GLU A 1 81 ? -15.819 -8.061 10.547 1.00 83.00 81 GLU A C 1
ATOM 642 O O . GLU A 1 81 ? -15.662 -7.326 11.519 1.00 83.00 81 GLU A O 1
ATOM 647 N N . ILE A 1 82 ? -15.348 -7.763 9.329 1.00 80.44 82 ILE A N 1
ATOM 648 C CA . ILE A 1 82 ? -14.645 -6.526 8.971 1.00 80.44 82 ILE A CA 1
ATOM 649 C C . ILE A 1 82 ? -15.645 -5.472 8.493 1.00 80.44 82 ILE A C 1
ATOM 651 O O . ILE A 1 82 ? -15.577 -4.323 8.922 1.00 80.44 82 ILE A O 1
ATOM 655 N N . ALA A 1 83 ? -16.606 -5.860 7.650 1.00 82.56 83 ALA A N 1
ATOM 656 C CA . ALA A 1 83 ? -17.630 -4.964 7.111 1.00 82.56 83 ALA A CA 1
ATOM 657 C C . ALA A 1 83 ? -18.475 -4.298 8.217 1.00 82.56 83 ALA A C 1
ATOM 659 O O . ALA A 1 83 ? -18.812 -3.111 8.125 1.00 82.56 83 ALA A O 1
ATOM 660 N N . GLU A 1 84 ? -18.765 -5.043 9.287 1.00 82.88 84 GLU A N 1
ATOM 661 C CA . GLU A 1 84 ? -19.507 -4.573 10.464 1.00 82.88 84 GLU A CA 1
ATOM 662 C C . GLU A 1 84 ? -18.708 -3.588 11.338 1.00 82.88 84 GLU A C 1
ATOM 664 O O . GLU A 1 84 ? -19.296 -2.803 12.089 1.00 82.88 84 GLU A O 1
ATOM 669 N N . LYS A 1 85 ? -17.369 -3.557 11.242 1.00 74.38 85 LYS A N 1
ATOM 670 C CA . LYS A 1 85 ? -16.543 -2.589 11.989 1.00 74.38 85 LYS A CA 1
ATOM 671 C C . LYS A 1 85 ? -16.766 -1.194 11.444 1.00 74.38 85 LYS A C 1
ATOM 673 O O . LYS A 1 85 ? -16.841 -1.022 10.243 1.00 74.38 85 LYS A O 1
ATOM 678 N N . ARG A 1 86 ? -16.877 -0.185 12.306 1.00 65.94 86 ARG A N 1
ATOM 679 C CA . ARG A 1 86 ? -17.087 1.224 11.916 1.00 65.94 86 ARG A CA 1
ATOM 680 C C . ARG A 1 86 ? -15.869 1.816 11.181 1.00 65.94 86 ARG A C 1
ATOM 682 O O . ARG A 1 86 ? -14.817 1.181 11.210 1.00 65.94 86 ARG A O 1
ATOM 689 N N . PRO A 1 87 ? -15.994 3.003 10.544 1.00 75.88 87 PRO A N 1
ATOM 690 C CA . PRO A 1 87 ? -14.839 3.701 10.004 1.00 75.88 87 PRO A CA 1
ATOM 691 C C . PRO A 1 87 ? -13.690 3.786 11.011 1.00 75.88 87 PRO A C 1
ATOM 693 O O . PRO A 1 87 ? -13.905 3.900 12.223 1.00 75.88 87 PRO A O 1
ATOM 696 N N . GLY A 1 88 ? -12.466 3.705 10.513 1.00 80.38 88 GLY A N 1
ATOM 697 C CA . GLY A 1 88 ? -11.293 3.623 11.364 1.00 80.38 88 GLY A CA 1
ATOM 698 C C . GLY A 1 88 ? -9.999 3.544 10.578 1.00 80.38 88 GLY A C 1
ATOM 699 O O . GLY A 1 88 ? -9.955 3.767 9.367 1.00 80.38 88 GLY A O 1
ATOM 700 N N . PHE A 1 89 ? -8.935 3.217 11.299 1.00 83.69 89 PHE A N 1
ATOM 701 C CA . PHE A 1 89 ? -7.617 3.019 10.723 1.00 83.69 89 PHE A CA 1
ATOM 702 C C . PHE A 1 89 ? -7.260 1.539 10.709 1.00 83.69 89 PHE A C 1
ATOM 704 O O . PHE A 1 89 ? -7.569 0.794 11.643 1.00 83.69 89 PHE A O 1
ATOM 711 N N . LEU A 1 90 ? -6.558 1.147 9.657 1.00 83.31 90 LEU A N 1
ATOM 712 C CA . LEU A 1 90 ? -5.943 -0.158 9.506 1.00 83.31 90 LEU A CA 1
ATOM 713 C C . LEU A 1 90 ? -4.425 0.025 9.589 1.00 83.31 90 LEU A C 1
ATOM 715 O O . LEU A 1 90 ? -3.851 0.701 8.736 1.00 83.31 90 LEU A O 1
ATOM 719 N N . ILE A 1 91 ? -3.789 -0.551 10.614 1.00 86.19 91 ILE A N 1
ATOM 720 C CA . ILE A 1 91 ? -2.326 -0.557 10.752 1.00 86.19 91 ILE A CA 1
ATOM 721 C C . ILE A 1 91 ? -1.778 -1.895 10.260 1.00 86.19 91 ILE A C 1
ATOM 723 O O . ILE A 1 91 ? -1.836 -2.891 10.975 1.00 86.19 91 ILE A O 1
ATOM 727 N N . LEU A 1 92 ? -1.208 -1.918 9.060 1.00 84.06 92 LEU A N 1
ATOM 728 C CA . LEU A 1 92 ? -0.531 -3.096 8.525 1.00 84.06 92 LEU A CA 1
ATOM 729 C C . LEU A 1 92 ? 0.898 -3.161 9.063 1.00 84.06 92 LEU A C 1
ATOM 731 O O . LEU A 1 92 ? 1.619 -2.161 9.043 1.00 84.06 92 LEU A O 1
ATOM 735 N N . LEU A 1 93 ? 1.293 -4.340 9.535 1.00 84.81 93 LEU A N 1
ATOM 736 C CA . LEU A 1 93 ? 2.623 -4.596 10.080 1.00 84.81 93 LEU A CA 1
ATOM 737 C C . LEU A 1 93 ? 3.448 -5.395 9.066 1.00 84.81 93 LEU A C 1
ATOM 739 O O . LEU A 1 93 ? 2.896 -6.302 8.436 1.00 84.81 93 LEU A O 1
ATOM 743 N N . PRO A 1 94 ? 4.746 -5.091 8.901 1.00 79.25 94 PRO A N 1
ATOM 744 C CA . PRO A 1 94 ? 5.608 -5.903 8.060 1.00 79.25 94 PRO A CA 1
ATOM 745 C C . PRO A 1 94 ? 5.807 -7.288 8.693 1.00 79.25 94 PRO A C 1
ATOM 747 O O . PRO A 1 94 ? 5.811 -7.433 9.917 1.00 79.25 94 PRO A O 1
ATOM 750 N N . TYR A 1 95 ? 5.935 -8.317 7.853 1.00 76.94 95 TYR A N 1
ATOM 751 C CA . TYR A 1 95 ? 5.966 -9.717 8.299 1.00 76.94 95 TYR A CA 1
ATOM 752 C C . TYR A 1 95 ? 7.181 -10.043 9.183 1.00 76.94 95 TYR A C 1
ATOM 754 O O . TYR A 1 95 ? 7.127 -10.966 9.993 1.00 76.94 95 TYR A O 1
ATOM 762 N N . ASP A 1 96 ? 8.264 -9.282 9.031 1.00 77.62 96 ASP A N 1
ATOM 763 C CA . ASP A 1 96 ? 9.536 -9.410 9.737 1.00 77.62 96 ASP A CA 1
ATOM 764 C C . ASP A 1 96 ? 9.666 -8.443 10.929 1.00 77.62 96 ASP A C 1
ATOM 766 O O . ASP A 1 96 ? 10.737 -8.332 11.530 1.00 77.62 96 ASP A O 1
ATOM 770 N N . MET A 1 97 ? 8.583 -7.755 11.319 1.00 83.50 97 MET A N 1
ATOM 771 C CA . MET A 1 97 ? 8.579 -6.892 12.501 1.00 83.50 97 MET A CA 1
ATOM 772 C C . MET A 1 97 ? 8.860 -7.701 13.776 1.00 83.50 97 MET A C 1
ATOM 774 O O . MET A 1 97 ? 8.247 -8.740 14.029 1.00 83.50 97 MET A O 1
ATOM 778 N N . ALA A 1 98 ? 9.762 -7.203 14.627 1.00 88.62 98 ALA A N 1
ATOM 779 C CA . ALA A 1 98 ? 10.106 -7.868 15.879 1.00 88.62 98 ALA A CA 1
ATOM 780 C C . ALA A 1 98 ? 8.877 -8.020 16.797 1.00 88.62 98 ALA A C 1
ATOM 782 O O . ALA A 1 98 ? 8.134 -7.065 17.021 1.00 88.62 98 ALA A O 1
ATOM 783 N N . LYS A 1 99 ? 8.693 -9.204 17.403 1.00 89.06 99 LYS A N 1
ATOM 784 C CA . LYS A 1 99 ? 7.537 -9.498 18.279 1.00 89.06 99 LYS A CA 1
ATOM 785 C C . LYS A 1 99 ? 7.376 -8.496 19.430 1.00 89.06 99 LYS A C 1
ATOM 787 O O . LYS A 1 99 ? 6.252 -8.134 19.766 1.00 89.06 99 LYS A O 1
ATOM 792 N N . ALA A 1 100 ? 8.486 -8.028 20.005 1.00 92.12 100 ALA A N 1
ATOM 793 C CA . A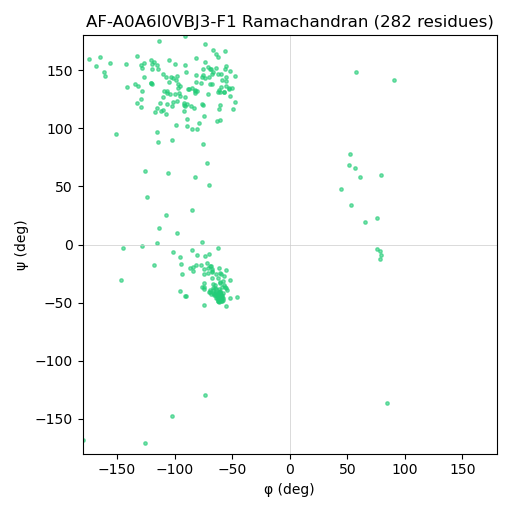LA A 1 100 ? 8.474 -7.016 21.061 1.00 92.12 100 ALA A CA 1
ATOM 794 C C . ALA A 1 100 ? 7.910 -5.669 20.572 1.00 92.12 100 ALA A C 1
ATOM 796 O O . ALA A 1 100 ? 7.107 -5.048 21.267 1.00 92.12 100 ALA A O 1
ATOM 797 N N . ASP A 1 101 ? 8.263 -5.255 19.351 1.00 90.62 101 ASP A N 1
ATOM 798 C CA . ASP A 1 101 ? 7.730 -4.037 18.737 1.00 90.62 101 ASP A CA 1
ATOM 799 C C . ASP A 1 101 ? 6.246 -4.187 18.387 1.00 90.62 101 ASP A C 1
ATOM 801 O O . ASP A 1 101 ? 5.472 -3.254 18.599 1.00 90.62 101 ASP A O 1
ATOM 805 N N . ILE A 1 102 ? 5.827 -5.362 17.902 1.00 89.94 102 ILE A N 1
ATOM 806 C CA . ILE A 1 102 ? 4.409 -5.667 17.650 1.00 89.94 102 ILE A CA 1
ATOM 807 C C . ILE A 1 102 ? 3.603 -5.523 18.948 1.00 89.94 102 ILE A C 1
ATOM 809 O O . ILE A 1 102 ? 2.577 -4.840 18.962 1.00 89.94 102 ILE A O 1
ATOM 813 N N . GLN A 1 103 ? 4.082 -6.116 20.047 1.00 90.62 103 GLN A N 1
ATOM 814 C CA . GLN A 1 103 ? 3.411 -6.032 21.344 1.00 90.62 103 GLN A CA 1
ATOM 815 C C . GLN A 1 103 ? 3.354 -4.587 21.855 1.00 90.62 103 GLN A C 1
ATOM 817 O O . GLN A 1 103 ? 2.288 -4.110 22.242 1.00 90.62 103 GLN A O 1
ATOM 822 N N . LYS A 1 104 ? 4.468 -3.848 21.788 1.00 93.75 104 LYS A N 1
ATOM 823 C CA . LYS A 1 104 ? 4.509 -2.446 22.222 1.00 93.75 104 LYS A CA 1
ATOM 824 C C . LYS A 1 104 ? 3.562 -1.567 21.400 1.00 93.75 104 LYS A C 1
ATOM 826 O O . LYS A 1 104 ? 2.858 -0.734 21.976 1.00 93.75 104 LYS A O 1
ATOM 831 N N . LEU A 1 105 ? 3.490 -1.771 20.081 1.00 90.38 105 LEU A N 1
ATOM 832 C CA . LEU A 1 105 ? 2.544 -1.072 19.208 1.00 90.38 105 LEU A CA 1
ATOM 833 C C . LEU A 1 105 ? 1.093 -1.385 19.581 1.00 90.38 105 LEU A C 1
ATOM 835 O O . LEU A 1 105 ? 0.265 -0.475 19.660 1.00 90.38 105 LEU A O 1
ATOM 839 N N . HIS A 1 106 ? 0.786 -2.658 19.831 1.00 90.50 106 HIS A N 1
ATOM 840 C CA . HIS A 1 106 ? -0.529 -3.085 20.294 1.00 90.50 106 HIS A CA 1
ATOM 841 C C . HIS A 1 106 ? -0.907 -2.388 21.609 1.00 90.50 106 HIS A C 1
ATOM 843 O O . HIS A 1 106 ? -1.983 -1.796 21.700 1.00 90.50 106 HIS A O 1
ATOM 849 N N . ASP A 1 107 ? -0.006 -2.359 22.592 1.00 91.56 107 ASP A N 1
ATOM 850 C CA . ASP A 1 107 ? -0.266 -1.732 23.891 1.00 91.56 107 ASP A CA 1
ATOM 851 C C . ASP A 1 107 ? -0.472 -0.216 23.772 1.00 91.56 107 ASP A C 1
ATOM 853 O O . ASP A 1 107 ? -1.335 0.357 24.444 1.00 91.56 107 ASP A O 1
ATOM 857 N N . VAL A 1 108 ? 0.286 0.446 22.889 1.00 91.88 108 VAL A N 1
ATOM 858 C CA . VAL A 1 108 ? 0.067 1.855 22.531 1.00 91.88 108 VAL A CA 1
ATOM 859 C C . VAL A 1 108 ? -1.344 2.057 21.975 1.00 91.88 108 VAL A C 1
ATOM 861 O O . VAL A 1 108 ? -2.037 2.979 22.408 1.00 91.88 108 VAL A O 1
ATOM 864 N N . CYS A 1 109 ? -1.794 1.193 21.064 1.00 90.12 109 CYS A N 1
ATOM 865 C CA . CYS A 1 109 ? -3.131 1.281 20.477 1.00 90.12 109 CYS A CA 1
ATOM 866 C C . CYS A 1 109 ? -4.233 1.057 21.524 1.00 90.12 109 CYS A C 1
ATOM 868 O O . CYS A 1 109 ? -5.186 1.832 21.580 1.00 90.12 109 CYS A O 1
ATOM 870 N N . VAL A 1 110 ? -4.071 0.079 22.420 1.00 88.50 110 VAL A N 1
ATOM 871 C CA . VAL A 1 110 ? -5.015 -0.169 23.522 1.00 88.50 110 VAL A CA 1
ATOM 872 C C . VAL A 1 110 ? -5.130 1.053 24.441 1.00 88.50 110 VAL A C 1
ATOM 874 O O . VAL A 1 110 ? -6.240 1.490 24.751 1.00 88.50 110 VAL A O 1
ATOM 877 N N . ARG A 1 111 ? -4.001 1.663 24.831 1.00 90.75 111 ARG A N 1
ATOM 878 C CA . ARG A 1 111 ? -3.983 2.885 25.661 1.00 90.75 111 ARG A CA 1
ATOM 879 C C . ARG A 1 111 ? -4.507 4.126 24.937 1.00 90.75 111 ARG A C 1
ATOM 881 O O . ARG A 1 111 ? -4.870 5.106 25.591 1.00 90.75 111 ARG A O 1
ATOM 888 N N . ALA A 1 112 ? -4.551 4.103 23.607 1.00 87.44 112 ALA A N 1
ATOM 889 C CA . ALA A 1 112 ? -5.071 5.200 22.803 1.00 87.44 112 ALA A CA 1
ATOM 890 C C . ALA A 1 112 ? -6.598 5.338 22.892 1.00 87.44 112 ALA A C 1
ATOM 892 O O . ALA A 1 112 ? -7.132 6.388 22.534 1.00 87.44 112 ALA A O 1
ATOM 893 N N . LYS A 1 113 ? -7.308 4.316 23.390 1.00 86.75 113 LYS A N 1
ATOM 894 C CA . LYS A 1 113 ? -8.762 4.350 23.553 1.00 86.75 113 LYS A CA 1
ATOM 895 C C . LYS A 1 113 ? -9.211 5.598 24.318 1.00 86.75 113 LYS A C 1
ATOM 897 O O . LYS A 1 113 ? -8.756 5.894 25.420 1.00 86.75 113 LYS A O 1
ATOM 902 N N . GLY A 1 114 ? -10.157 6.318 23.729 1.00 84.19 114 GLY A N 1
ATOM 903 C CA . GLY A 1 114 ? -10.744 7.531 24.278 1.00 84.19 114 GLY A CA 1
ATOM 904 C C . GLY A 1 114 ? -9.882 8.784 24.124 1.00 84.19 114 GLY A C 1
ATOM 905 O O . GLY A 1 114 ? -10.385 9.860 24.451 1.00 84.19 114 GLY A O 1
ATOM 906 N N . LYS A 1 115 ? -8.639 8.673 23.627 1.00 86.31 115 LYS A N 1
ATOM 907 C CA . LYS A 1 115 ? -7.774 9.815 23.308 1.00 86.31 115 LYS A CA 1
ATOM 908 C C . LYS A 1 115 ? -8.251 10.511 22.039 1.00 86.31 115 LYS A C 1
ATOM 910 O O . LYS A 1 115 ? -8.906 9.923 21.184 1.00 86.31 115 LYS A O 1
ATOM 915 N N . THR A 1 116 ? -7.869 11.770 21.914 1.00 83.12 116 THR A N 1
ATOM 916 C CA . THR A 1 116 ? -8.272 12.634 20.812 1.00 83.12 116 THR A CA 1
ATOM 917 C C . THR A 1 116 ? -7.096 12.919 19.888 1.00 83.12 116 THR A C 1
ATOM 919 O O . THR A 1 116 ? -6.029 13.319 20.354 1.00 83.12 116 THR A O 1
ATOM 922 N N . LEU A 1 117 ? -7.308 12.771 18.581 1.00 79.81 117 LEU A N 1
ATOM 923 C CA . LEU A 1 117 ? -6.441 13.308 17.541 1.00 79.81 117 LEU A CA 1
ATOM 924 C C . LEU A 1 117 ? -6.935 14.706 17.150 1.00 79.81 117 LEU A C 1
ATOM 926 O O . LEU A 1 117 ? -8.072 14.880 16.702 1.00 79.81 117 LEU A O 1
ATOM 930 N N . TYR A 1 118 ? -6.072 15.703 17.341 1.00 67.00 118 TYR A N 1
ATOM 931 C CA . TYR A 1 118 ? -6.344 17.099 17.007 1.00 67.00 118 TYR A CA 1
ATOM 932 C C . TYR A 1 118 ? -5.873 17.394 15.583 1.00 67.00 118 TYR A C 1
ATOM 934 O O . TYR A 1 118 ? -4.699 17.213 15.270 1.00 67.00 118 TYR A O 1
ATOM 942 N N . TYR A 1 119 ? -6.794 17.843 14.728 1.00 62.75 119 TYR A N 1
ATOM 943 C CA . TYR A 1 119 ? -6.524 18.147 13.319 1.00 62.75 119 TYR A CA 1
ATOM 944 C C . TYR A 1 119 ? -6.221 19.636 13.092 1.00 62.75 119 TYR A C 1
ATOM 946 O O . TYR A 1 119 ? -5.360 19.989 12.293 1.00 62.75 119 TYR A O 1
ATOM 954 N N . SER A 1 120 ? -6.951 20.523 13.772 1.00 56.97 120 SER A N 1
ATOM 955 C CA . SER A 1 120 ? -6.822 21.984 13.690 1.00 56.97 120 SER A CA 1
ATOM 956 C C . SER A 1 120 ? -7.627 22.618 14.838 1.00 56.97 120 SER A C 1
ATOM 958 O O . SER A 1 120 ? -8.601 21.993 15.265 1.00 56.97 120 SER A O 1
ATOM 960 N N . PRO A 1 121 ? -7.280 23.829 15.324 1.00 50.34 121 PRO A N 1
ATOM 961 C CA . PRO A 1 121 ? -7.992 24.498 16.421 1.00 50.34 121 PRO A CA 1
ATOM 962 C C . PRO A 1 121 ? -9.514 24.609 16.232 1.00 50.34 121 PRO A C 1
ATOM 964 O O . PRO A 1 121 ? -10.251 24.539 17.208 1.00 50.34 121 PRO A O 1
ATOM 967 N N . ASN A 1 122 ? -9.979 24.712 14.981 1.00 56.03 122 ASN A N 1
ATOM 968 C CA . ASN A 1 122 ? -11.388 24.949 14.638 1.00 56.03 122 ASN A CA 1
ATOM 969 C C . ASN A 1 122 ? -12.052 23.761 13.917 1.00 56.03 122 ASN A C 1
ATOM 971 O O . ASN A 1 122 ? -13.101 23.926 13.297 1.00 56.03 122 ASN A O 1
ATOM 975 N N . LYS A 1 123 ? -11.433 22.572 13.925 1.00 58.72 123 LYS A N 1
ATOM 976 C CA . LYS A 1 123 ? -11.984 21.370 13.278 1.00 58.72 123 LYS A CA 1
ATOM 977 C C . LYS A 1 123 ? -12.334 20.294 14.303 1.00 58.72 123 LYS A C 1
ATOM 979 O O . LYS A 1 123 ? -11.682 20.218 15.345 1.00 58.72 123 LYS A O 1
ATOM 984 N N . PRO A 1 124 ? -13.335 19.444 14.004 1.00 57.34 124 PRO A N 1
ATOM 985 C CA . PRO A 1 124 ? -13.747 18.380 14.903 1.00 57.34 124 PRO A CA 1
ATOM 986 C C . PRO A 1 124 ? -12.575 17.469 15.270 1.00 57.34 124 PRO A C 1
ATOM 988 O O . PRO A 1 124 ? -11.707 17.135 14.461 1.00 57.34 124 PRO A O 1
ATOM 991 N N . THR A 1 125 ? -12.571 17.087 16.537 1.00 67.31 125 THR A N 1
ATOM 992 C CA . THR A 1 125 ? -11.605 16.202 17.162 1.00 67.31 125 THR A CA 1
ATOM 993 C C . THR A 1 125 ? -11.961 14.746 16.883 1.00 67.31 125 THR A C 1
ATOM 995 O O . THR A 1 125 ? -13.096 14.316 17.089 1.00 67.31 125 THR A O 1
ATOM 998 N N . LEU A 1 126 ? -10.990 13.953 16.427 1.00 77.38 126 LEU A N 1
ATOM 999 C CA . LEU A 1 126 ? -11.209 12.529 16.188 1.00 77.38 126 LEU A CA 1
ATOM 1000 C C . LEU A 1 126 ? -10.896 11.749 17.475 1.00 77.38 126 LEU A C 1
ATOM 1002 O O . LEU A 1 126 ? -9.737 11.628 17.863 1.00 77.38 126 LEU A O 1
ATOM 1006 N N . ARG A 1 127 ? -11.921 11.225 18.152 1.00 83.00 127 ARG A N 1
ATOM 1007 C CA . ARG A 1 127 ? -11.764 10.452 19.397 1.00 83.00 127 ARG A CA 1
ATOM 1008 C C . ARG A 1 127 ? -11.566 8.953 19.160 1.00 83.00 127 ARG A C 1
ATOM 1010 O O . ARG A 1 127 ? -12.543 8.232 18.984 1.00 83.00 127 ARG A O 1
ATOM 1017 N N . LEU A 1 128 ? -10.331 8.474 19.255 1.00 84.00 128 LEU A N 1
ATOM 1018 C CA . LEU A 1 128 ? -9.956 7.073 19.046 1.00 84.00 128 LEU A CA 1
ATOM 1019 C C . LEU A 1 128 ? -10.795 6.114 19.902 1.00 84.00 128 LEU A C 1
ATOM 1021 O O . LEU A 1 128 ? -10.995 6.341 21.097 1.00 84.00 128 LEU A O 1
ATOM 1025 N N . GLY A 1 129 ? -11.298 5.040 19.293 1.00 83.50 129 GLY A N 1
ATOM 1026 C CA . GLY A 1 129 ? -12.107 4.037 19.986 1.00 83.50 129 GLY A CA 1
ATOM 1027 C C . GLY A 1 129 ? -11.332 2.762 20.314 1.00 83.50 129 GLY A C 1
ATOM 1028 O O . GLY A 1 129 ? -10.147 2.812 20.634 1.00 83.50 129 GLY A O 1
ATOM 1029 N N . ASN A 1 130 ? -12.026 1.621 20.314 1.00 83.75 130 ASN A N 1
ATOM 1030 C CA . ASN A 1 130 ? -11.424 0.341 20.684 1.00 83.75 130 ASN A CA 1
ATOM 1031 C C . ASN A 1 130 ? -10.445 -0.148 19.618 1.00 83.75 130 ASN A C 1
ATOM 1033 O O . ASN A 1 130 ? -10.613 0.095 18.426 1.00 83.75 130 ASN A O 1
ATOM 1037 N N . THR A 1 131 ? -9.481 -0.933 20.068 1.00 84.69 131 THR A N 1
ATOM 1038 C CA . THR A 1 131 ? -8.551 -1.662 19.221 1.00 84.69 131 THR A CA 1
ATOM 1039 C C . THR A 1 131 ? -9.004 -3.117 19.074 1.00 84.69 131 THR A C 1
ATOM 1041 O O . THR A 1 131 ? -9.518 -3.714 20.016 1.00 84.69 131 THR A O 1
ATOM 1044 N N . THR A 1 132 ? -8.848 -3.699 17.890 1.00 84.25 132 THR A N 1
ATOM 1045 C CA . THR A 1 132 ? -9.182 -5.096 17.588 1.00 84.25 132 THR A CA 1
ATOM 1046 C C . THR A 1 132 ? -8.128 -5.677 16.668 1.00 84.25 132 THR A C 1
ATOM 1048 O O . THR A 1 132 ? -7.774 -5.044 15.688 1.00 84.25 132 THR A O 1
ATOM 1051 N N . VAL A 1 133 ? -7.654 -6.888 16.931 1.00 84.25 133 VAL A N 1
ATOM 1052 C CA . VAL A 1 133 ? -6.776 -7.581 15.987 1.00 84.25 133 VAL A CA 1
ATOM 1053 C C . VAL A 1 133 ? -7.618 -8.252 14.899 1.00 84.25 133 VAL A C 1
ATOM 1055 O O . VAL A 1 133 ? -8.599 -8.922 15.208 1.00 84.25 133 VAL A O 1
ATOM 1058 N N . ILE A 1 134 ? -7.243 -8.068 13.637 1.00 82.81 134 ILE A N 1
ATOM 1059 C CA . ILE A 1 134 ? -7.870 -8.672 12.465 1.00 82.81 134 ILE A CA 1
ATOM 1060 C C . ILE A 1 134 ? -6.867 -9.527 11.694 1.00 82.81 134 ILE A C 1
ATOM 1062 O O . ILE A 1 134 ? -5.649 -9.311 11.745 1.00 82.81 134 ILE A O 1
ATOM 1066 N N . ASP A 1 135 ? -7.405 -10.490 10.956 1.00 81.31 135 ASP A N 1
ATOM 1067 C CA . ASP A 1 135 ? -6.634 -11.308 10.039 1.00 81.31 135 ASP A CA 1
ATOM 1068 C C . ASP A 1 135 ? -6.481 -10.606 8.687 1.00 81.31 135 ASP A C 1
ATOM 1070 O O . ASP A 1 135 ? -7.379 -10.612 7.847 1.00 81.31 135 ASP A O 1
ATOM 1074 N N . ALA A 1 136 ? -5.323 -9.980 8.489 1.00 78.56 136 ALA A N 1
ATOM 1075 C CA . ALA A 1 136 ? -5.013 -9.286 7.249 1.00 78.56 136 ALA A CA 1
ATOM 1076 C C . ALA A 1 136 ? -4.859 -10.229 6.048 1.00 78.56 136 ALA A C 1
ATOM 1078 O O . ALA A 1 136 ? -5.060 -9.766 4.932 1.00 78.56 136 ALA A O 1
ATOM 1079 N N . ALA A 1 137 ? -4.543 -11.515 6.240 1.00 80.75 137 ALA A N 1
ATOM 1080 C CA . ALA A 1 137 ? -4.446 -12.470 5.130 1.00 80.75 137 ALA A CA 1
ATOM 1081 C C . ALA A 1 137 ? -5.827 -12.801 4.540 1.00 80.75 137 ALA A C 1
ATOM 1083 O O . ALA A 1 137 ? -5.941 -13.128 3.364 1.00 80.75 137 ALA A O 1
ATOM 1084 N N . HIS A 1 138 ? -6.879 -12.639 5.344 1.00 83.75 138 HIS A N 1
ATOM 1085 C CA . HIS A 1 138 ? -8.258 -12.930 4.971 1.00 83.75 138 HIS A CA 1
ATOM 1086 C C . HIS A 1 138 ? -9.161 -11.706 5.158 1.00 83.75 138 HIS A C 1
ATOM 1088 O O . HIS A 1 138 ? -10.283 -11.825 5.642 1.00 83.75 138 HIS A O 1
ATOM 1094 N N . LEU A 1 139 ? -8.690 -10.507 4.807 1.00 84.25 139 LEU A N 1
ATOM 1095 C CA . LEU A 1 139 ? -9.502 -9.291 4.907 1.00 84.25 139 LEU A CA 1
ATOM 1096 C C . LEU A 1 139 ? -10.705 -9.346 3.949 1.00 84.25 139 LEU A C 1
ATOM 1098 O O . LEU A 1 139 ? -11.836 -8.982 4.298 1.00 84.25 139 LEU A O 1
ATOM 1102 N N . TRP A 1 140 ? -10.449 -9.800 2.725 1.00 84.81 140 TRP A N 1
ATOM 1103 C CA . TRP A 1 140 ? -11.448 -9.899 1.673 1.00 84.81 140 TRP A CA 1
ATOM 1104 C C . TRP A 1 140 ? -12.130 -11.261 1.675 1.00 84.81 140 TRP A C 1
ATOM 1106 O O . TRP A 1 140 ? -11.563 -12.268 2.090 1.00 84.81 140 TRP A O 1
ATOM 1116 N N . LYS A 1 141 ? -13.362 -11.301 1.165 1.00 88.06 141 LYS A N 1
ATOM 1117 C CA . LYS A 1 141 ? -14.018 -12.565 0.832 1.00 88.06 141 LYS A CA 1
ATOM 1118 C C . LYS A 1 141 ? -13.217 -13.296 -0.257 1.00 88.06 141 LYS A C 1
ATOM 1120 O O . LYS A 1 141 ? -12.697 -12.609 -1.146 1.00 88.06 141 LYS A O 1
ATOM 1125 N N . PRO A 1 142 ? -13.196 -14.641 -0.235 1.00 86.06 142 PRO A N 1
ATOM 1126 C CA . PRO A 1 142 ? -12.645 -15.445 -1.318 1.00 86.06 142 PRO A CA 1
ATOM 1127 C C . PRO A 1 142 ? -13.221 -15.058 -2.678 1.00 86.06 142 PRO A C 1
ATOM 1129 O O . PRO A 1 142 ? -14.361 -14.592 -2.791 1.00 86.06 142 PRO A O 1
ATOM 1132 N N . VAL A 1 143 ? -12.406 -15.226 -3.712 1.00 82.06 143 VAL A N 1
ATOM 1133 C CA . VAL A 1 143 ? -12.850 -15.096 -5.100 1.00 82.06 143 VAL A CA 1
ATOM 1134 C C . VAL A 1 143 ? -13.682 -16.333 -5.452 1.00 82.06 143 VAL A C 1
ATOM 1136 O O . VAL A 1 143 ? -13.416 -17.420 -4.945 1.00 82.06 143 VAL A O 1
ATOM 1139 N N . ALA A 1 144 ? -14.735 -16.151 -6.252 1.00 82.19 144 ALA A N 1
ATOM 1140 C CA . ALA A 1 144 ? -15.539 -17.275 -6.723 1.00 82.19 144 ALA A CA 1
ATOM 1141 C C . ALA A 1 144 ? -14.690 -18.200 -7.606 1.00 82.19 144 ALA A C 1
ATOM 1143 O O . ALA A 1 144 ? -13.744 -17.752 -8.253 1.00 82.19 144 ALA A O 1
ATOM 1144 N N . GLU A 1 145 ? -15.041 -19.480 -7.644 1.00 80.81 145 GLU A N 1
ATOM 1145 C CA . GLU A 1 145 ? -14.344 -20.452 -8.481 1.00 80.81 145 GLU A CA 1
ATOM 1146 C C . GLU A 1 145 ? -14.327 -20.008 -9.955 1.00 80.81 145 GLU A C 1
ATOM 1148 O O . GLU A 1 145 ? -15.315 -19.484 -10.471 1.00 80.81 145 GLU A O 1
ATOM 1153 N N . GLY A 1 146 ? -13.175 -20.158 -10.614 1.00 80.00 146 GLY A N 1
ATOM 1154 C CA . GLY A 1 146 ? -12.968 -19.739 -12.005 1.00 80.00 146 GLY A CA 1
ATOM 1155 C C . GLY A 1 146 ? -12.794 -18.230 -12.226 1.00 80.00 146 GLY A C 1
ATOM 1156 O O . GLY A 1 146 ? -12.517 -17.817 -13.350 1.00 80.00 146 GLY A O 1
ATOM 1157 N N . MET A 1 147 ? -12.912 -17.401 -11.184 1.00 78.88 147 MET A N 1
ATOM 1158 C CA . MET A 1 147 ? -12.706 -15.953 -11.268 1.00 78.88 147 MET A CA 1
ATOM 1159 C C . MET A 1 147 ? -11.312 -15.555 -10.765 1.00 78.88 147 MET A C 1
ATOM 1161 O O . MET A 1 147 ? -10.719 -16.235 -9.932 1.00 78.88 147 MET A O 1
ATOM 1165 N N . CYS A 1 148 ? -10.805 -14.409 -11.230 1.00 75.69 148 CYS A N 1
ATOM 1166 C CA . CYS A 1 148 ? -9.568 -13.807 -10.724 1.00 75.69 148 CYS A CA 1
ATOM 1167 C C . CYS A 1 148 ? -9.833 -12.428 -10.109 1.00 75.69 148 CYS A C 1
ATOM 1169 O O . CYS A 1 148 ? -10.839 -11.772 -10.406 1.00 75.69 148 CYS A O 1
ATOM 1171 N N . ARG A 1 149 ? -8.938 -11.980 -9.224 1.00 79.31 149 ARG A N 1
ATOM 1172 C CA . ARG A 1 149 ? -9.029 -10.649 -8.628 1.00 79.31 149 ARG A CA 1
ATOM 1173 C C . ARG A 1 149 ? -8.177 -9.645 -9.383 1.00 79.31 149 ARG A C 1
ATOM 1175 O O . ARG A 1 149 ? -6.966 -9.802 -9.517 1.00 79.31 149 ARG A O 1
ATOM 1182 N N . TYR A 1 150 ? -8.822 -8.547 -9.755 1.00 82.62 150 TYR A N 1
ATOM 1183 C CA . TYR A 1 150 ? -8.136 -7.317 -10.104 1.00 82.62 150 TYR A CA 1
ATOM 1184 C C . TYR A 1 150 ? -8.193 -6.346 -8.950 1.00 82.62 150 TYR A C 1
ATOM 1186 O O . TYR A 1 150 ? -9.197 -6.205 -8.242 1.00 82.62 150 TYR A O 1
ATOM 1194 N N . TRP A 1 151 ? -7.099 -5.632 -8.817 1.00 81.25 151 TRP A N 1
ATOM 1195 C CA . TRP A 1 151 ? -6.912 -4.659 -7.784 1.00 81.25 151 TRP A CA 1
ATOM 1196 C C . TRP A 1 151 ? -6.662 -3.285 -8.392 1.00 81.25 151 TRP A C 1
ATOM 1198 O O . TRP A 1 151 ? -5.912 -3.154 -9.357 1.00 81.25 151 TRP A O 1
ATOM 1208 N N . THR A 1 152 ? -7.261 -2.264 -7.793 1.00 82.31 152 THR A N 1
ATOM 1209 C CA . THR A 1 152 ? -7.050 -0.856 -8.121 1.00 82.31 152 THR A CA 1
ATOM 1210 C C . THR A 1 152 ? -6.524 -0.096 -6.909 1.00 82.31 152 THR A C 1
ATOM 1212 O O . THR A 1 152 ? -6.681 -0.510 -5.757 1.00 82.31 152 THR A O 1
ATOM 1215 N N . ILE A 1 153 ? -5.884 1.036 -7.166 1.00 76.25 153 ILE A N 1
ATOM 1216 C CA . ILE A 1 153 ? -5.194 1.848 -6.173 1.00 76.25 153 ILE A CA 1
ATOM 1217 C C . ILE A 1 153 ? -6.170 2.904 -5.637 1.00 76.25 153 ILE A C 1
ATOM 1219 O O . ILE A 1 153 ? -6.579 3.771 -6.396 1.00 76.25 153 ILE A O 1
ATOM 1223 N N . ARG A 1 154 ? -6.563 2.898 -4.353 1.00 72.50 154 ARG A N 1
ATOM 1224 C CA . ARG A 1 154 ? -7.533 3.898 -3.846 1.00 72.50 154 ARG A CA 1
ATOM 1225 C C . ARG A 1 154 ? -6.931 4.995 -2.957 1.00 72.50 154 ARG A C 1
ATOM 1227 O O . ARG A 1 154 ? -6.540 4.688 -1.828 1.00 72.50 154 ARG A O 1
ATOM 1234 N N . PRO A 1 155 ? -7.060 6.285 -3.340 1.00 67.88 155 PRO A N 1
ATOM 1235 C CA . PRO A 1 155 ? -7.712 6.803 -4.557 1.00 67.88 155 PRO A CA 1
ATOM 1236 C C . PRO A 1 155 ? -6.792 6.862 -5.784 1.00 67.88 155 PRO A C 1
ATOM 1238 O O . PRO A 1 155 ? -7.286 6.986 -6.902 1.00 67.88 155 PRO A O 1
ATOM 1241 N N . MET A 1 156 ? -5.476 6.856 -5.565 1.00 76.12 156 MET A N 1
ATOM 1242 C CA . MET A 1 156 ? -4.407 6.820 -6.567 1.00 76.12 156 MET A CA 1
ATOM 1243 C C . MET A 1 156 ? -3.059 6.692 -5.844 1.00 76.12 156 MET A C 1
ATOM 1245 O O . MET A 1 156 ? -2.945 7.050 -4.668 1.00 76.12 156 MET A O 1
ATOM 1249 N N . ALA A 1 157 ? -2.028 6.229 -6.548 1.00 76.69 157 ALA A N 1
ATOM 1250 C CA . ALA A 1 157 ? -0.647 6.253 -6.067 1.00 76.69 157 ALA A CA 1
ATOM 1251 C C . ALA A 1 157 ? 0.010 7.562 -6.502 1.00 76.69 157 ALA A C 1
ATOM 1253 O O . ALA A 1 157 ? -0.323 8.083 -7.560 1.00 76.69 157 ALA A O 1
ATOM 1254 N N . ILE A 1 158 ? 0.944 8.098 -5.722 1.00 76.94 158 ILE A N 1
ATOM 1255 C CA . ILE A 1 158 ? 1.678 9.306 -6.112 1.00 76.94 158 ILE A CA 1
ATOM 1256 C C . ILE A 1 158 ? 2.999 8.906 -6.754 1.00 76.94 158 ILE A C 1
ATOM 1258 O O . ILE A 1 158 ? 3.742 8.083 -6.218 1.00 76.94 158 ILE A O 1
ATOM 1262 N N . ALA A 1 159 ? 3.286 9.478 -7.921 1.00 77.69 159 ALA A N 1
ATOM 1263 C CA . ALA A 1 159 ? 4.554 9.289 -8.606 1.00 77.69 159 ALA A CA 1
ATOM 1264 C C . ALA A 1 159 ? 5.650 10.109 -7.910 1.00 77.69 159 ALA A C 1
ATOM 1266 O O . ALA A 1 159 ? 5.924 11.248 -8.279 1.00 77.69 159 ALA A O 1
ATOM 1267 N N . GLU A 1 160 ? 6.276 9.546 -6.878 1.00 71.38 160 GLU A N 1
ATOM 1268 C CA . GLU A 1 160 ? 7.336 10.237 -6.127 1.00 71.38 160 GLU A CA 1
ATOM 1269 C C . GLU A 1 160 ? 8.722 10.125 -6.767 1.00 71.38 160 GLU A C 1
ATOM 1271 O O . GLU A 1 160 ? 9.613 10.922 -6.473 1.00 71.38 160 GLU A O 1
ATOM 1276 N N . THR A 1 161 ? 8.908 9.147 -7.652 1.00 77.88 161 THR A N 1
ATOM 1277 C CA . THR A 1 161 ? 10.172 8.957 -8.365 1.00 77.88 161 THR A CA 1
ATOM 1278 C C . THR A 1 161 ? 10.144 9.761 -9.655 1.00 77.88 161 THR A C 1
ATOM 1280 O O . THR A 1 161 ? 9.283 9.535 -10.506 1.00 77.88 161 THR A O 1
ATOM 1283 N N . ARG A 1 162 ? 11.104 10.682 -9.803 1.00 81.81 162 ARG A N 1
ATOM 1284 C CA . ARG A 1 162 ? 11.332 11.391 -11.067 1.00 81.81 162 ARG A CA 1
ATOM 1285 C C . ARG A 1 162 ? 11.563 10.390 -12.211 1.00 81.81 162 ARG A C 1
ATOM 1287 O O . ARG A 1 162 ? 12.093 9.309 -11.945 1.00 81.81 162 ARG A O 1
ATOM 1294 N N . PRO A 1 163 ? 11.267 10.754 -13.469 1.00 86.12 163 PRO A N 1
ATOM 1295 C CA . PRO A 1 163 ? 11.636 9.939 -14.620 1.00 86.12 163 PRO A CA 1
ATOM 1296 C C . PRO A 1 163 ? 13.100 9.489 -14.563 1.00 86.12 163 PRO A C 1
ATOM 1298 O O . PRO A 1 163 ? 14.010 10.313 -14.451 1.00 86.12 163 PRO A O 1
ATOM 1301 N N . VAL A 1 164 ? 13.317 8.174 -14.593 1.00 87.75 164 VAL A N 1
ATOM 1302 C CA . VAL A 1 164 ? 14.652 7.574 -14.503 1.00 87.75 164 VAL A CA 1
ATOM 1303 C C . VAL A 1 164 ? 15.174 7.390 -15.926 1.00 87.75 164 VAL A C 1
ATOM 1305 O O . VAL A 1 164 ? 14.530 6.693 -16.712 1.00 87.75 164 VAL A O 1
ATOM 1308 N N . PRO A 1 165 ? 16.306 8.008 -16.298 1.00 88.25 165 PRO A N 1
ATOM 1309 C CA . PRO A 1 165 ? 16.882 7.798 -17.617 1.00 88.25 165 PRO A CA 1
ATOM 1310 C C . PRO A 1 165 ? 17.364 6.351 -17.760 1.00 88.25 165 PRO A C 1
ATOM 1312 O O . PRO A 1 165 ? 17.813 5.736 -16.793 1.00 88.25 165 PRO A O 1
ATOM 1315 N N . ASP A 1 166 ? 17.300 5.817 -18.975 1.00 86.88 166 ASP A N 1
ATOM 1316 C CA . ASP A 1 166 ? 17.979 4.576 -19.334 1.00 86.88 166 ASP A CA 1
ATOM 1317 C C . ASP A 1 166 ? 19.047 4.867 -20.383 1.00 86.88 166 ASP A C 1
ATOM 1319 O O . ASP A 1 166 ? 18.761 4.948 -21.578 1.00 86.88 166 ASP A O 1
ATOM 1323 N N . SER A 1 167 ? 20.286 5.030 -19.927 1.00 79.06 167 SER A N 1
ATOM 1324 C CA . SER A 1 167 ? 21.426 5.291 -20.805 1.00 79.06 167 SER A CA 1
ATOM 1325 C C . SER A 1 167 ? 21.789 4.103 -21.699 1.00 79.06 167 SER A C 1
ATOM 1327 O O . SER A 1 167 ? 22.434 4.312 -22.722 1.00 79.06 167 SER A O 1
ATOM 1329 N N . LYS A 1 168 ? 21.390 2.873 -21.343 1.00 80.81 168 LYS A N 1
ATOM 1330 C CA . LYS A 1 168 ? 21.775 1.652 -22.066 1.00 80.81 168 LYS A CA 1
ATOM 1331 C C . LYS A 1 168 ? 20.787 1.295 -23.168 1.00 80.81 168 LYS A C 1
ATOM 1333 O O . LYS A 1 168 ? 21.206 0.966 -24.272 1.00 80.81 168 LYS A O 1
ATOM 1338 N N . HIS A 1 169 ? 19.488 1.366 -22.880 1.00 85.31 169 HIS A N 1
ATOM 1339 C CA . HIS A 1 169 ? 18.447 0.909 -23.812 1.00 85.31 169 HIS A CA 1
ATOM 1340 C C . HIS A 1 169 ? 17.543 2.035 -24.325 1.00 85.31 169 HIS A C 1
ATOM 1342 O O . HIS A 1 169 ? 16.614 1.766 -25.085 1.00 85.31 169 HIS A O 1
ATOM 1348 N N . ASN A 1 170 ? 17.784 3.288 -23.912 1.00 84.38 170 ASN A N 1
ATOM 1349 C CA . ASN A 1 170 ? 17.013 4.467 -24.321 1.00 84.38 170 ASN A CA 1
ATOM 1350 C C . ASN A 1 170 ? 15.490 4.310 -24.104 1.00 84.38 170 ASN A C 1
ATOM 1352 O O . ASN A 1 170 ? 14.662 4.785 -24.888 1.00 84.38 170 ASN A O 1
ATOM 1356 N N . ARG A 1 171 ? 15.104 3.593 -23.041 1.00 90.56 171 ARG A N 1
ATOM 1357 C CA . ARG A 1 171 ? 13.704 3.384 -22.655 1.00 90.56 171 ARG A CA 1
ATOM 1358 C C . ARG A 1 171 ? 13.128 4.646 -22.021 1.00 90.56 171 ARG A C 1
ATOM 1360 O O . ARG A 1 171 ? 13.806 5.370 -21.295 1.00 90.56 171 ARG A O 1
ATOM 1367 N N . LYS A 1 172 ? 11.838 4.886 -22.265 1.00 90.19 172 LYS A N 1
ATOM 1368 C CA . LYS A 1 172 ? 11.095 5.988 -21.644 1.00 90.19 172 LYS A CA 1
ATOM 1369 C C . LYS A 1 172 ? 10.521 5.550 -20.303 1.00 90.19 172 LYS A C 1
ATOM 1371 O O . LYS A 1 172 ? 9.892 4.499 -20.214 1.00 90.19 172 LYS A O 1
ATOM 1376 N N . TRP A 1 173 ? 10.694 6.388 -19.287 1.00 91.06 173 TRP A N 1
ATOM 1377 C CA . TRP A 1 173 ? 10.053 6.204 -17.990 1.00 91.06 173 TRP A CA 1
ATOM 1378 C C . TRP A 1 173 ? 8.629 6.764 -18.016 1.00 91.06 173 TRP A C 1
ATOM 1380 O O . TRP A 1 173 ? 8.444 7.966 -18.216 1.00 91.06 173 TRP A O 1
ATOM 1390 N N . GLY A 1 174 ? 7.630 5.904 -17.821 1.00 89.81 174 GLY A N 1
ATOM 1391 C CA . GLY A 1 174 ? 6.220 6.287 -17.766 1.00 89.81 174 GLY A CA 1
ATOM 1392 C C . GLY A 1 174 ? 5.517 5.822 -16.491 1.00 89.81 174 GLY A C 1
ATOM 1393 O O . GLY A 1 174 ? 6.132 5.318 -15.551 1.00 89.81 174 GLY A O 1
ATOM 1394 N N . VAL A 1 175 ? 4.188 5.967 -16.475 1.00 89.25 175 VAL A N 1
ATOM 1395 C CA . VAL A 1 175 ? 3.329 5.528 -15.359 1.00 89.25 175 VAL A CA 1
ATOM 1396 C C . VAL A 1 175 ? 3.482 4.031 -15.096 1.00 89.25 175 VAL A C 1
ATOM 1398 O O . VAL A 1 175 ? 3.578 3.613 -13.946 1.00 89.25 175 VAL A O 1
ATOM 1401 N N . ARG A 1 176 ? 3.555 3.214 -16.154 1.00 91.31 176 ARG A N 1
ATOM 1402 C CA . ARG A 1 176 ? 3.729 1.765 -16.016 1.00 91.31 176 ARG A CA 1
ATOM 1403 C C . ARG A 1 176 ? 5.021 1.427 -15.286 1.00 91.31 176 ARG A C 1
ATOM 1405 O O . ARG A 1 176 ? 4.989 0.631 -14.355 1.00 91.31 176 ARG A O 1
ATOM 1412 N N . GLU A 1 177 ? 6.135 2.030 -15.688 1.00 91.81 177 GLU A N 1
ATOM 1413 C CA . GLU A 1 177 ? 7.449 1.838 -15.070 1.00 91.81 177 GLU A CA 1
ATOM 1414 C C . GLU A 1 177 ? 7.434 2.284 -13.604 1.00 91.81 177 GLU A C 1
ATOM 1416 O O . GLU A 1 177 ? 7.903 1.552 -12.738 1.00 91.81 177 GLU A O 1
ATOM 1421 N N . ALA A 1 178 ? 6.804 3.417 -13.292 1.00 88.31 178 ALA A N 1
ATOM 1422 C CA . ALA A 1 178 ? 6.661 3.881 -11.915 1.00 88.31 178 ALA A CA 1
ATOM 1423 C C . ALA A 1 178 ? 5.805 2.937 -11.042 1.00 88.31 178 ALA A C 1
ATOM 1425 O O . ALA A 1 178 ? 6.149 2.692 -9.884 1.00 88.31 178 ALA A O 1
ATOM 1426 N N . ILE A 1 179 ? 4.733 2.352 -11.588 1.00 87.00 179 ILE A N 1
ATOM 1427 C CA . ILE A 1 179 ? 3.927 1.332 -10.894 1.00 87.00 179 ILE A CA 1
ATOM 1428 C C . ILE A 1 179 ? 4.724 0.038 -10.710 1.00 87.00 179 ILE A C 1
ATOM 1430 O O . ILE A 1 179 ? 4.709 -0.532 -9.619 1.00 87.00 179 ILE A O 1
ATOM 1434 N N . CYS A 1 180 ? 5.463 -0.400 -11.734 1.00 89.69 180 CYS A N 1
ATOM 1435 C CA . CYS A 1 180 ? 6.356 -1.555 -11.632 1.00 89.69 180 CYS A CA 1
ATOM 1436 C C . CYS A 1 180 ? 7.408 -1.335 -10.543 1.00 89.69 180 CYS A C 1
ATOM 1438 O O . CYS A 1 180 ? 7.631 -2.225 -9.733 1.00 89.69 180 CYS A O 1
ATOM 1440 N N . LEU A 1 181 ? 8.001 -0.141 -10.468 1.00 87.25 181 LEU A N 1
ATOM 1441 C CA . LEU A 1 181 ? 8.958 0.205 -9.421 1.00 87.25 181 LEU A CA 1
ATOM 1442 C C . LEU A 1 181 ? 8.310 0.168 -8.028 1.00 87.25 181 LEU A C 1
ATOM 1444 O O . LEU A 1 181 ? 8.894 -0.375 -7.091 1.00 87.25 181 LEU A O 1
ATOM 1448 N N . ALA A 1 182 ? 7.094 0.704 -7.882 1.00 82.88 182 ALA A N 1
ATOM 1449 C CA . ALA A 1 182 ? 6.368 0.687 -6.613 1.00 82.88 182 ALA A CA 1
ATOM 1450 C C . ALA A 1 182 ? 6.059 -0.744 -6.136 1.00 82.88 182 ALA A C 1
ATOM 1452 O O . ALA A 1 182 ? 6.265 -1.046 -4.961 1.00 82.88 182 ALA A O 1
ATOM 1453 N N . LEU A 1 183 ? 5.613 -1.622 -7.041 1.00 83.81 183 LEU A N 1
ATOM 1454 C CA . LEU A 1 183 ? 5.436 -3.056 -6.778 1.00 83.81 183 LEU A CA 1
ATOM 1455 C C . LEU A 1 183 ? 6.775 -3.709 -6.425 1.00 83.81 183 LEU A C 1
ATOM 1457 O O . LEU A 1 183 ? 6.912 -4.370 -5.399 1.00 83.81 183 LEU A O 1
ATOM 1461 N N . GLY A 1 184 ? 7.790 -3.441 -7.238 1.00 84.06 184 GLY A N 1
ATOM 1462 C CA . GLY A 1 184 ? 9.138 -3.943 -7.064 1.00 84.06 184 GLY A CA 1
ATOM 1463 C C . GLY A 1 184 ? 9.720 -3.621 -5.691 1.00 84.06 184 GLY A C 1
ATOM 1464 O O . GLY A 1 184 ? 10.338 -4.480 -5.079 1.00 84.06 184 GLY A O 1
ATOM 1465 N N . HIS A 1 185 ? 9.474 -2.431 -5.143 1.00 81.31 185 HIS A N 1
ATOM 1466 C CA . HIS A 1 185 ? 9.943 -2.076 -3.804 1.00 81.31 185 HIS A CA 1
ATOM 1467 C C . HIS A 1 185 ? 9.290 -2.876 -2.670 1.00 81.31 185 HIS A C 1
ATOM 1469 O O . HIS A 1 185 ? 9.979 -3.156 -1.684 1.00 81.31 185 HIS A O 1
ATOM 1475 N N . VAL A 1 186 ? 8.009 -3.236 -2.812 1.00 78.56 186 VAL A N 1
ATOM 1476 C CA . VAL A 1 186 ? 7.240 -3.995 -1.808 1.00 78.56 186 VAL A CA 1
ATOM 1477 C C . VAL A 1 186 ? 7.643 -5.471 -1.795 1.00 78.56 186 VAL A C 1
ATOM 1479 O O . VAL A 1 186 ? 7.769 -6.050 -0.718 1.00 78.56 186 VAL A O 1
ATOM 1482 N N . TRP A 1 187 ? 7.914 -6.056 -2.968 1.00 80.75 187 TRP A N 1
ATOM 1483 C CA . TRP A 1 187 ? 8.356 -7.453 -3.123 1.00 80.75 187 TRP A CA 1
ATOM 1484 C C . TRP A 1 187 ? 9.834 -7.582 -3.498 1.00 80.75 187 TRP A C 1
ATOM 1486 O O . TRP A 1 187 ? 10.245 -8.576 -4.094 1.00 80.75 187 TRP A O 1
ATOM 1496 N N . ARG A 1 188 ? 10.669 -6.594 -3.162 1.00 79.31 188 ARG A N 1
ATOM 1497 C CA . ARG A 1 188 ? 12.075 -6.598 -3.599 1.00 79.31 188 ARG A CA 1
ATOM 1498 C C . ARG A 1 188 ? 12.840 -7.836 -3.145 1.00 79.31 188 ARG A C 1
ATOM 1500 O O . ARG A 1 188 ? 13.694 -8.305 -3.881 1.00 79.31 188 ARG A O 1
ATOM 1507 N N . ASP A 1 189 ? 12.485 -8.396 -1.992 1.00 78.75 189 ASP A N 1
ATOM 1508 C CA . ASP A 1 189 ? 13.118 -9.606 -1.463 1.00 78.75 189 ASP A CA 1
ATOM 1509 C C . ASP A 1 189 ? 12.781 -10.864 -2.291 1.00 78.75 189 ASP A C 1
ATOM 1511 O O . ASP A 1 189 ? 13.505 -11.852 -2.220 1.00 78.75 189 ASP A O 1
ATOM 1515 N N . SER A 1 190 ? 11.718 -10.826 -3.105 1.00 77.81 190 SER A N 1
ATOM 1516 C CA . SER A 1 190 ? 11.317 -11.908 -4.017 1.00 77.81 190 SER A CA 1
ATOM 1517 C C . SER A 1 190 ? 11.875 -11.752 -5.434 1.00 77.81 190 SER A C 1
ATOM 1519 O O . SER A 1 190 ? 11.996 -12.743 -6.148 1.00 77.81 190 SER A O 1
ATOM 1521 N N . TYR A 1 191 ? 12.186 -10.523 -5.860 1.00 72.94 191 TYR A N 1
ATOM 1522 C CA . TYR A 1 191 ? 12.518 -10.212 -7.259 1.00 72.94 191 TYR A CA 1
ATOM 1523 C C . TYR A 1 191 ? 13.933 -9.669 -7.476 1.00 72.94 191 TYR A C 1
ATOM 1525 O O . TYR A 1 191 ? 14.404 -9.679 -8.611 1.00 72.94 191 TYR A O 1
ATOM 1533 N N . VAL A 1 192 ? 14.616 -9.193 -6.432 1.00 68.81 192 VAL A N 1
ATOM 1534 C CA . VAL A 1 192 ? 15.954 -8.599 -6.545 1.00 68.81 192 VAL A CA 1
ATOM 1535 C C . VAL A 1 192 ? 16.984 -9.492 -5.864 1.00 68.81 192 VAL A C 1
ATOM 1537 O O . VAL A 1 192 ? 16.970 -9.617 -4.636 1.00 68.81 192 VAL A O 1
ATOM 1540 N N . PRO A 1 193 ? 17.926 -10.072 -6.627 1.00 61.00 193 PRO A N 1
ATOM 1541 C CA . PRO A 1 193 ? 19.145 -10.630 -6.064 1.00 61.00 193 PRO A CA 1
ATOM 1542 C C . PRO A 1 193 ? 19.885 -9.545 -5.273 1.00 61.00 193 PRO A C 1
ATOM 1544 O O . PRO A 1 193 ? 20.084 -8.441 -5.774 1.00 61.00 193 PRO A O 1
ATOM 1547 N N . GLN A 1 194 ? 20.299 -9.838 -4.038 1.00 60.94 194 GLN A N 1
ATOM 1548 C CA . GLN A 1 194 ? 21.139 -8.937 -3.235 1.00 60.94 194 GLN A CA 1
ATOM 1549 C C . GLN A 1 194 ? 22.565 -8.926 -3.819 1.00 60.94 194 GLN A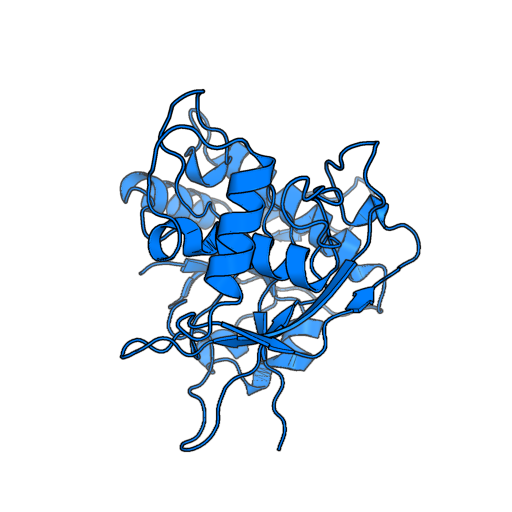 C 1
ATOM 1551 O O . GLN A 1 194 ? 23.474 -9.526 -3.255 1.00 60.94 194 GLN A O 1
ATOM 1556 N N . THR A 1 195 ? 22.747 -8.340 -5.002 1.00 56.19 195 THR A N 1
ATOM 1557 C CA . THR A 1 195 ? 24.047 -8.215 -5.672 1.00 56.19 195 THR A CA 1
ATOM 1558 C C . THR A 1 195 ? 24.659 -6.844 -5.436 1.00 56.19 195 THR A C 1
ATOM 1560 O O . THR A 1 195 ? 23.957 -5.830 -5.404 1.00 56.19 195 THR A O 1
ATOM 1563 N N . ASP A 1 196 ? 25.984 -6.818 -5.321 1.00 56.00 196 ASP A N 1
ATOM 1564 C CA . ASP A 1 196 ? 26.748 -5.593 -5.134 1.00 56.00 196 ASP A CA 1
ATOM 1565 C C . ASP A 1 196 ? 26.892 -4.769 -6.426 1.00 56.00 196 ASP A C 1
ATOM 1567 O O . ASP A 1 196 ? 27.063 -5.292 -7.524 1.00 56.00 196 ASP A O 1
ATOM 1571 N N . ALA A 1 197 ? 26.861 -3.446 -6.230 1.00 55.12 197 ALA A N 1
ATOM 1572 C CA . ALA A 1 197 ? 27.326 -2.381 -7.123 1.00 55.12 197 ALA A CA 1
ATOM 1573 C C . ALA A 1 197 ? 26.743 -2.303 -8.555 1.00 55.12 197 ALA A C 1
ATOM 1575 O O . ALA A 1 197 ? 27.472 -2.332 -9.543 1.00 55.12 197 ALA A O 1
ATOM 1576 N N . THR A 1 198 ? 25.444 -2.015 -8.663 1.00 70.69 198 THR A N 1
ATOM 1577 C CA . THR A 1 198 ? 24.868 -1.273 -9.807 1.00 70.69 198 THR A CA 1
ATOM 1578 C C . THR A 1 198 ? 24.532 0.167 -9.401 1.00 70.69 198 THR A C 1
ATOM 1580 O O . THR A 1 198 ? 24.404 0.482 -8.212 1.00 70.69 198 THR A O 1
ATOM 1583 N N . SER A 1 199 ? 24.419 1.095 -10.353 1.00 84.12 199 SER A N 1
ATOM 1584 C CA . SER A 1 199 ? 23.922 2.452 -10.070 1.00 84.12 199 SER A CA 1
ATOM 1585 C C . SER A 1 199 ? 22.475 2.408 -9.548 1.00 84.12 199 SER A C 1
ATOM 1587 O O . SER A 1 199 ? 21.766 1.411 -9.691 1.00 84.12 199 SER A O 1
ATOM 1589 N N . ARG A 1 200 ? 21.998 3.479 -8.898 1.00 83.44 200 ARG A N 1
ATOM 1590 C CA . ARG A 1 200 ? 20.613 3.513 -8.386 1.00 83.44 200 ARG A CA 1
ATOM 1591 C C . ARG A 1 200 ? 19.599 3.402 -9.524 1.00 83.44 200 ARG A C 1
ATOM 1593 O O . ARG A 1 200 ? 18.597 2.713 -9.375 1.00 83.44 200 ARG A O 1
ATOM 1600 N N . GLU A 1 201 ? 19.867 4.096 -10.618 1.00 87.88 201 GLU A N 1
ATOM 1601 C CA . GLU A 1 201 ? 19.054 4.120 -11.824 1.00 87.88 201 GLU A CA 1
ATOM 1602 C C . GLU A 1 201 ? 18.967 2.718 -12.452 1.00 87.88 201 GLU A C 1
ATOM 1604 O O . GLU A 1 201 ? 17.869 2.270 -12.771 1.00 87.88 201 GLU A O 1
ATOM 1609 N N . GLU A 1 202 ? 20.082 1.983 -12.532 1.00 87.00 202 GLU A N 1
ATOM 1610 C CA . GLU A 1 202 ? 20.087 0.581 -12.984 1.00 87.00 202 GLU A CA 1
ATOM 1611 C C . GLU A 1 202 ? 19.257 -0.316 -12.067 1.00 87.00 202 GLU A C 1
ATOM 1613 O O . GLU A 1 202 ? 18.376 -1.010 -12.558 1.00 87.00 202 GLU A O 1
ATOM 1618 N N . ARG A 1 203 ? 19.419 -0.216 -10.738 1.00 86.06 203 ARG A N 1
ATOM 1619 C CA . ARG A 1 203 ? 18.594 -0.996 -9.794 1.00 86.06 203 ARG A CA 1
ATOM 1620 C C . ARG A 1 203 ? 17.095 -0.761 -9.966 1.00 86.06 203 ARG A C 1
ATOM 1622 O O . ARG A 1 203 ? 16.295 -1.660 -9.719 1.00 86.06 203 ARG A O 1
ATOM 1629 N N . TYR A 1 204 ? 16.694 0.459 -10.318 1.00 88.69 204 TYR A N 1
ATOM 1630 C CA . TYR A 1 204 ? 15.287 0.770 -10.564 1.00 88.69 204 TYR A CA 1
ATOM 1631 C C . TYR A 1 204 ? 14.790 0.104 -11.844 1.00 88.69 204 TYR A C 1
ATOM 1633 O O . TYR A 1 204 ? 13.691 -0.447 -11.846 1.00 88.69 204 TYR A O 1
ATOM 1641 N N . TRP A 1 205 ? 15.596 0.105 -12.903 1.00 90.88 205 TRP A N 1
ATOM 1642 C CA . TRP A 1 205 ? 15.271 -0.611 -14.130 1.00 90.88 205 TRP A CA 1
ATOM 1643 C C . TRP A 1 205 ? 15.261 -2.131 -13.945 1.00 90.88 205 TRP A C 1
ATOM 1645 O O . TRP A 1 205 ? 14.329 -2.767 -14.427 1.00 90.88 205 TRP A O 1
ATOM 1655 N N . ASP A 1 206 ? 16.190 -2.694 -13.170 1.00 89.62 206 ASP A N 1
ATOM 1656 C CA . ASP A 1 206 ? 16.217 -4.126 -12.843 1.00 89.62 206 ASP A CA 1
ATOM 1657 C C . ASP A 1 206 ? 14.926 -4.555 -12.125 1.00 89.62 206 ASP A C 1
ATOM 1659 O O . ASP A 1 206 ? 14.309 -5.563 -12.470 1.00 89.62 206 ASP A O 1
ATOM 1663 N N . LEU A 1 207 ? 14.458 -3.743 -11.168 1.00 87.81 207 LEU A N 1
ATOM 1664 C CA . LEU A 1 207 ? 13.170 -3.939 -10.497 1.00 87.81 207 LEU A CA 1
ATOM 1665 C C . LEU A 1 207 ? 11.992 -3.880 -11.473 1.00 87.81 207 LEU A C 1
ATOM 1667 O O . LEU A 1 207 ? 11.092 -4.719 -11.425 1.00 87.81 207 LEU A O 1
ATOM 1671 N N . VAL A 1 208 ? 11.988 -2.881 -12.354 1.00 91.19 208 VAL A N 1
ATOM 1672 C CA . VAL A 1 208 ? 10.948 -2.721 -13.373 1.00 91.19 208 VAL A CA 1
ATOM 1673 C C . VAL A 1 208 ? 10.910 -3.936 -14.302 1.00 91.19 208 VAL A C 1
ATOM 1675 O O . VAL A 1 208 ? 9.826 -4.444 -14.591 1.00 91.19 208 VAL A O 1
ATOM 1678 N N . ASP A 1 209 ? 12.066 -4.430 -14.734 1.00 91.69 209 ASP A N 1
ATOM 1679 C CA . ASP A 1 209 ? 12.179 -5.577 -15.632 1.00 91.69 209 ASP A CA 1
ATOM 1680 C C . ASP A 1 209 ? 11.760 -6.880 -14.950 1.00 91.69 209 ASP A C 1
ATOM 1682 O O . ASP A 1 209 ? 11.001 -7.659 -15.533 1.00 91.69 209 ASP A O 1
ATOM 1686 N N . ALA A 1 210 ? 12.144 -7.076 -13.687 1.00 90.56 210 ALA A N 1
ATOM 1687 C CA . ALA A 1 210 ? 11.719 -8.227 -12.899 1.00 90.56 210 ALA A CA 1
ATOM 1688 C C . ALA A 1 210 ? 10.190 -8.283 -12.738 1.00 90.56 210 ALA A C 1
ATOM 1690 O O . ALA A 1 210 ? 9.594 -9.351 -12.881 1.00 90.56 210 ALA A O 1
ATOM 1691 N N . ILE A 1 211 ? 9.536 -7.137 -12.515 1.00 89.81 211 ILE A N 1
ATOM 1692 C CA . ILE A 1 211 ? 8.071 -7.049 -12.400 1.00 89.81 211 ILE A CA 1
ATOM 1693 C C . ILE A 1 211 ? 7.374 -7.188 -13.763 1.00 89.81 211 ILE A C 1
ATOM 1695 O O . ILE A 1 211 ? 6.284 -7.752 -13.846 1.00 89.81 211 ILE A O 1
ATOM 1699 N N . LYS A 1 212 ? 7.986 -6.709 -14.854 1.00 91.44 212 LYS A N 1
ATOM 1700 C CA . LYS A 1 212 ? 7.439 -6.849 -16.218 1.00 91.44 212 LYS A CA 1
ATOM 1701 C C . LYS A 1 212 ? 7.640 -8.244 -16.810 1.00 91.44 212 LYS A C 1
ATOM 1703 O O . LYS A 1 212 ? 6.970 -8.570 -17.793 1.00 91.44 212 LYS A O 1
ATOM 1708 N N . SER A 1 213 ? 8.546 -9.046 -16.253 1.00 90.62 213 SER A N 1
ATOM 1709 C CA . SER A 1 213 ? 8.815 -10.404 -16.718 1.00 90.62 213 SER A CA 1
ATOM 1710 C C . SER A 1 213 ? 7.545 -11.258 -16.740 1.00 90.62 213 SER A C 1
ATOM 1712 O O . SER A 1 213 ? 6.708 -11.197 -15.840 1.00 90.62 213 SER A O 1
ATOM 1714 N N . LYS A 1 214 ? 7.432 -12.146 -17.737 1.00 87.25 214 LYS A N 1
ATOM 1715 C CA . LYS A 1 214 ? 6.349 -13.143 -17.803 1.00 87.25 214 LYS A CA 1
ATOM 1716 C C . LYS A 1 214 ? 6.359 -14.098 -16.605 1.00 87.25 214 LYS A C 1
ATOM 1718 O O . LYS A 1 214 ? 5.312 -14.640 -16.263 1.00 87.25 214 LYS A O 1
ATOM 1723 N N . THR A 1 215 ? 7.515 -14.284 -15.972 1.00 86.06 215 THR A N 1
ATOM 1724 C CA . THR A 1 215 ? 7.670 -15.102 -14.761 1.00 86.06 215 THR A CA 1
ATOM 1725 C C . THR A 1 215 ? 7.252 -14.372 -13.485 1.00 86.06 215 THR A C 1
ATOM 1727 O O . THR A 1 215 ? 7.162 -15.006 -12.441 1.00 86.06 215 THR A O 1
ATOM 1730 N N . SER A 1 216 ? 6.981 -13.063 -13.549 1.00 86.62 216 SER A N 1
ATOM 1731 C CA . SER A 1 216 ? 6.455 -12.313 -12.410 1.00 86.62 216 SER A CA 1
ATOM 1732 C C . SER A 1 216 ? 5.025 -12.729 -12.083 1.00 86.62 216 SER A C 1
ATOM 1734 O O . SER A 1 216 ? 4.246 -13.057 -12.981 1.00 86.62 216 SER A O 1
ATOM 1736 N N . HIS A 1 217 ? 4.654 -12.617 -10.810 1.00 84.88 217 HIS A N 1
ATOM 1737 C CA . HIS A 1 217 ? 3.284 -12.801 -10.332 1.00 84.88 217 HIS A CA 1
ATOM 1738 C C . HIS A 1 217 ? 2.357 -11.631 -10.694 1.00 84.88 217 HIS A C 1
ATOM 1740 O O . HIS A 1 217 ? 1.142 -11.735 -10.539 1.00 84.88 217 HIS A O 1
ATOM 1746 N N . PHE A 1 218 ? 2.899 -10.516 -11.197 1.00 86.06 218 PHE A N 1
ATOM 1747 C CA . PHE A 1 218 ? 2.124 -9.314 -11.496 1.00 86.06 218 PHE A CA 1
ATOM 1748 C C . PHE A 1 218 ? 1.729 -9.212 -12.968 1.00 86.06 218 PHE A C 1
ATOM 1750 O O . PHE A 1 218 ? 2.528 -9.433 -13.883 1.00 86.06 218 PHE A O 1
ATOM 1757 N N . ARG A 1 219 ? 0.486 -8.795 -13.213 1.00 89.50 219 ARG A N 1
ATOM 1758 C CA . ARG A 1 219 ? 0.007 -8.348 -14.526 1.00 89.50 219 ARG A CA 1
ATOM 1759 C C . ARG A 1 219 ? -0.665 -6.997 -14.368 1.00 89.50 219 ARG A C 1
ATOM 1761 O O . ARG A 1 219 ? -1.637 -6.886 -13.636 1.00 89.50 219 ARG A O 1
ATOM 1768 N N . ILE A 1 220 ? -0.126 -5.981 -15.036 1.00 89.31 220 ILE A N 1
ATOM 1769 C CA . ILE A 1 220 ? -0.566 -4.587 -14.914 1.00 89.31 220 ILE A CA 1
ATOM 1770 C C . ILE A 1 220 ? -1.339 -4.207 -16.177 1.00 89.31 220 ILE A C 1
ATOM 1772 O O . ILE A 1 220 ? -0.845 -4.417 -17.287 1.00 89.31 220 ILE A O 1
ATOM 1776 N N . PHE A 1 221 ? -2.517 -3.622 -15.997 1.00 90.00 221 PHE A N 1
ATOM 1777 C CA . PHE A 1 221 ? -3.453 -3.205 -17.036 1.00 90.00 221 PHE A CA 1
ATOM 1778 C C . PHE A 1 221 ? -3.945 -1.777 -16.765 1.00 90.00 221 PHE A C 1
ATOM 1780 O O . PHE A 1 221 ? -3.813 -1.276 -15.649 1.00 90.00 221 PHE A O 1
ATOM 1787 N N . ASP A 1 222 ? -4.505 -1.138 -17.795 1.00 91.06 222 ASP A N 1
ATOM 1788 C CA . ASP A 1 222 ? -5.195 0.162 -17.721 1.00 91.06 222 ASP A CA 1
ATOM 1789 C C . ASP A 1 222 ? -4.470 1.234 -16.882 1.00 91.06 222 ASP A C 1
ATOM 1791 O O . ASP A 1 222 ? -5.029 1.872 -15.988 1.00 91.06 222 ASP A O 1
ATOM 1795 N N . TRP A 1 223 ? -3.166 1.393 -17.123 1.00 91.56 223 TRP A N 1
ATOM 1796 C CA . TRP A 1 223 ? -2.367 2.366 -16.389 1.00 91.56 223 TRP A CA 1
ATOM 1797 C C . TRP A 1 223 ? -2.463 3.751 -17.028 1.00 91.56 223 TRP A C 1
ATOM 1799 O O . TRP A 1 223 ? -2.302 3.909 -18.240 1.00 91.56 223 TRP A O 1
ATOM 1809 N N . HIS A 1 224 ? -2.649 4.781 -16.208 1.00 91.25 224 HIS A N 1
ATOM 1810 C CA . HIS A 1 224 ? -2.701 6.162 -16.679 1.00 91.25 224 HIS A CA 1
ATOM 1811 C C . HIS A 1 224 ? -2.330 7.159 -15.579 1.00 91.25 224 HIS A C 1
ATOM 1813 O O . HIS A 1 224 ? -2.413 6.877 -14.379 1.00 91.25 224 HIS A O 1
ATOM 1819 N N . ALA A 1 225 ? -1.883 8.340 -16.005 1.00 89.56 225 ALA A N 1
ATOM 1820 C CA . ALA A 1 225 ? -1.618 9.447 -15.101 1.00 89.56 225 ALA A CA 1
ATOM 1821 C C . ALA A 1 225 ? -2.943 10.094 -14.687 1.00 89.56 225 ALA A C 1
ATOM 1823 O O . ALA A 1 225 ? -3.837 10.292 -15.508 1.00 89.56 225 ALA A O 1
ATOM 1824 N N . VAL A 1 226 ? -3.050 10.455 -13.413 1.00 83.69 226 VAL A N 1
ATOM 1825 C CA . VAL A 1 226 ? -4.187 11.179 -12.848 1.00 83.69 226 VAL A CA 1
ATOM 1826 C C . VAL A 1 226 ? -3.696 12.543 -12.392 1.00 83.69 226 VAL A C 1
ATOM 1828 O O . VAL A 1 226 ? -2.868 12.652 -11.488 1.00 83.69 226 VAL A O 1
ATOM 1831 N N . TYR A 1 227 ? -4.236 13.594 -12.995 1.00 81.62 227 TYR A N 1
ATOM 1832 C CA . TYR A 1 227 ? -3.952 14.970 -12.608 1.00 81.62 227 TYR A CA 1
ATOM 1833 C C . TYR A 1 227 ? -5.136 15.522 -11.820 1.00 81.62 227 TYR A C 1
ATOM 1835 O O . TYR A 1 227 ? -6.286 15.408 -12.243 1.00 81.62 227 TYR A O 1
ATOM 1843 N N . ARG A 1 228 ? -4.864 16.111 -10.655 1.00 71.94 228 ARG A N 1
ATOM 1844 C CA . ARG A 1 228 ? -5.867 16.802 -9.838 1.00 71.94 228 ARG A CA 1
ATOM 1845 C C . ARG A 1 228 ? -5.400 18.211 -9.508 1.00 71.94 228 ARG A C 1
ATOM 1847 O O . ARG A 1 228 ? -4.204 18.491 -9.474 1.00 71.94 228 ARG A O 1
ATOM 1854 N N . VAL A 1 229 ? -6.354 19.090 -9.216 1.00 57.97 229 VAL A N 1
ATOM 1855 C CA . VAL A 1 229 ? -6.048 20.418 -8.678 1.00 57.97 229 VAL A CA 1
ATOM 1856 C C . VAL A 1 229 ? -5.357 20.244 -7.319 1.00 57.97 229 VAL A C 1
ATOM 1858 O O . VAL A 1 229 ? -5.830 19.489 -6.465 1.00 57.97 229 VAL A O 1
ATOM 1861 N N . ASN A 1 230 ? -4.232 20.942 -7.138 1.00 65.25 230 ASN A N 1
ATOM 1862 C CA . ASN A 1 230 ? -3.382 20.916 -5.945 1.00 65.25 230 ASN A CA 1
ATOM 1863 C C . ASN A 1 230 ? -2.775 19.534 -5.614 1.00 65.25 230 ASN A C 1
ATOM 1865 O O . ASN A 1 230 ? -2.949 18.998 -4.520 1.00 65.25 230 ASN A O 1
ATOM 1869 N N . MET A 1 231 ? -2.020 18.961 -6.558 1.00 69.00 231 MET A N 1
ATOM 1870 C CA . MET A 1 231 ? -1.255 17.716 -6.356 1.00 69.00 231 MET A CA 1
ATOM 1871 C C . MET A 1 231 ? -0.288 17.759 -5.156 1.00 69.00 231 MET A C 1
ATOM 1873 O O . MET A 1 231 ? 0.056 16.715 -4.608 1.00 69.00 231 MET A O 1
ATOM 1877 N N . THR A 1 232 ? 0.119 18.949 -4.710 1.00 63.16 232 THR A N 1
ATOM 1878 C CA . THR A 1 232 ? 0.959 19.161 -3.521 1.00 63.16 232 THR A CA 1
ATOM 1879 C C . THR A 1 232 ? 0.298 18.699 -2.226 1.00 63.16 232 THR A C 1
ATOM 1881 O O . THR A 1 232 ? 0.992 18.232 -1.331 1.00 63.16 232 THR A O 1
ATOM 1884 N N . ASP A 1 233 ? -1.033 18.720 -2.129 1.00 61.38 233 ASP A N 1
ATOM 1885 C CA . ASP A 1 233 ? -1.731 18.182 -0.955 1.00 61.38 233 ASP A CA 1
ATOM 1886 C C . ASP A 1 233 ? -1.668 16.657 -0.854 1.00 61.38 233 ASP A C 1
ATOM 1888 O O . ASP A 1 233 ? -2.109 16.089 0.143 1.00 61.38 233 ASP A O 1
ATOM 1892 N N . TYR A 1 234 ? -1.158 15.991 -1.890 1.00 56.69 234 TYR A N 1
ATOM 1893 C CA . TYR A 1 234 ? -1.043 14.543 -1.963 1.00 56.69 234 TYR A CA 1
ATOM 1894 C C . TYR A 1 234 ? 0.384 14.057 -1.669 1.00 56.69 234 TYR A C 1
ATOM 1896 O O . TYR A 1 234 ? 0.591 12.853 -1.545 1.00 56.69 234 TYR A O 1
ATOM 1904 N N . ALA A 1 235 ? 1.360 14.962 -1.519 1.00 59.41 235 ALA A N 1
ATOM 1905 C CA . ALA A 1 235 ? 2.757 14.627 -1.262 1.00 59.41 235 ALA A CA 1
ATOM 1906 C C . ALA A 1 235 ? 3.322 15.472 -0.114 1.00 59.41 235 ALA A C 1
ATOM 1908 O O . ALA A 1 235 ? 3.366 16.694 -0.183 1.00 59.41 235 ALA A O 1
ATOM 1909 N N . HIS A 1 236 ? 3.805 14.817 0.941 1.00 53.00 236 HIS A N 1
ATOM 1910 C CA . HIS A 1 236 ? 4.387 15.520 2.091 1.00 53.00 236 HIS A CA 1
ATOM 1911 C C . HIS A 1 236 ? 5.865 15.889 1.885 1.00 53.00 236 HIS A C 1
ATOM 1913 O O . HIS A 1 236 ? 6.356 16.786 2.562 1.00 53.00 236 HIS A O 1
ATOM 1919 N N . HIS A 1 237 ? 6.573 15.188 0.991 1.00 55.81 237 HIS A N 1
ATOM 1920 C CA . HIS A 1 237 ? 7.973 15.426 0.625 1.00 55.81 237 HIS A CA 1
ATOM 1921 C C . HIS A 1 237 ? 8.194 14.974 -0.824 1.00 55.81 237 HIS A C 1
ATOM 1923 O O . HIS A 1 237 ? 8.429 13.795 -1.073 1.00 55.81 237 HIS A O 1
ATOM 1929 N N . ALA A 1 238 ? 8.107 15.902 -1.774 1.00 57.12 238 ALA A N 1
ATOM 1930 C CA . ALA A 1 238 ? 8.446 15.650 -3.171 1.00 57.12 238 ALA A CA 1
ATOM 1931 C C . ALA A 1 238 ? 9.820 16.247 -3.486 1.00 57.12 238 ALA A C 1
ATOM 1933 O O . ALA A 1 238 ? 10.166 17.307 -2.963 1.00 57.12 238 ALA A O 1
ATOM 1934 N N . ASP A 1 239 ? 10.598 15.580 -4.339 1.00 59.69 239 ASP A N 1
ATOM 1935 C CA . ASP A 1 239 ? 11.776 16.202 -4.945 1.00 59.69 239 ASP A CA 1
ATOM 1936 C C . ASP A 1 239 ? 11.315 17.421 -5.761 1.00 59.69 239 ASP A C 1
ATOM 1938 O O . ASP A 1 239 ? 10.359 17.316 -6.532 1.00 59.69 239 ASP A O 1
ATOM 1942 N N . SER A 1 240 ? 11.965 18.575 -5.585 1.00 60.78 240 SER A N 1
ATOM 1943 C CA . SER A 1 240 ? 11.585 19.823 -6.262 1.00 60.78 240 SER A CA 1
ATOM 1944 C C . SER A 1 240 ? 11.680 19.733 -7.786 1.00 60.78 240 SER A C 1
ATOM 1946 O O . SER A 1 240 ? 11.038 20.512 -8.486 1.00 60.78 240 SER A O 1
ATOM 1948 N N . SER A 1 241 ? 12.452 18.773 -8.303 1.00 64.88 241 SER A N 1
ATOM 1949 C CA . SER A 1 241 ? 12.576 18.489 -9.732 1.00 64.88 241 SER A CA 1
ATOM 1950 C C . SER A 1 241 ? 11.487 17.561 -10.286 1.00 64.88 241 SER A C 1
ATOM 1952 O O . SER A 1 241 ? 11.453 17.321 -11.493 1.00 64.88 241 SER A O 1
ATOM 1954 N N . ASN A 1 242 ? 10.600 17.021 -9.442 1.00 69.81 242 ASN A N 1
ATOM 1955 C CA . ASN A 1 242 ? 9.573 16.070 -9.857 1.00 69.81 242 ASN A CA 1
ATOM 1956 C C . ASN A 1 242 ? 8.201 16.740 -10.040 1.00 69.81 242 ASN A C 1
ATOM 1958 O O . ASN A 1 242 ? 7.683 17.401 -9.140 1.00 69.81 242 ASN A O 1
ATOM 1962 N N . VAL A 1 243 ? 7.567 16.507 -11.193 1.00 71.56 243 VAL A N 1
ATOM 1963 C CA . VAL A 1 243 ? 6.180 16.926 -11.428 1.00 71.56 243 VAL A CA 1
ATOM 1964 C C . VAL A 1 243 ? 5.249 15.927 -10.751 1.00 71.56 243 VAL A C 1
ATOM 1966 O O . VAL A 1 243 ? 5.029 14.814 -11.239 1.00 71.56 243 VAL A O 1
ATOM 1969 N N . LEU A 1 244 ? 4.687 16.343 -9.618 1.00 74.38 244 LEU A N 1
ATOM 1970 C CA . LEU A 1 244 ? 3.725 15.550 -8.865 1.00 74.38 244 LEU A CA 1
ATOM 1971 C C . LEU A 1 244 ? 2.485 15.242 -9.706 1.00 74.38 244 LEU A C 1
ATOM 1973 O O . LEU A 1 244 ? 1.747 16.139 -10.111 1.00 74.38 244 LEU A O 1
ATOM 1977 N N . HIS A 1 245 ? 2.228 13.955 -9.904 1.00 78.62 245 HIS A N 1
ATOM 1978 C CA . HIS A 1 245 ? 1.003 13.443 -10.501 1.00 78.62 245 HIS A CA 1
ATOM 1979 C C . HIS A 1 245 ? 0.584 12.149 -9.799 1.00 78.62 245 HIS A C 1
ATOM 1981 O O . HIS A 1 245 ? 1.394 11.455 -9.175 1.00 78.62 245 HIS A O 1
ATOM 1987 N N . GLY A 1 246 ? -0.711 11.857 -9.864 1.00 79.56 246 GLY A N 1
ATOM 1988 C CA . GLY A 1 246 ? -1.264 10.585 -9.440 1.00 79.56 246 GLY A CA 1
ATOM 1989 C C . GLY A 1 246 ? -1.091 9.526 -10.523 1.00 79.56 246 GLY A C 1
ATOM 1990 O O . GLY A 1 246 ? -0.921 9.831 -11.702 1.00 79.56 246 GLY A O 1
ATOM 1991 N N . MET A 1 247 ? -1.172 8.270 -10.123 1.00 84.81 247 MET A N 1
ATOM 1992 C CA . MET A 1 247 ? -1.105 7.105 -10.988 1.00 84.81 247 MET A CA 1
ATOM 1993 C C . MET A 1 247 ? -2.245 6.157 -10.644 1.00 84.81 247 MET A C 1
ATOM 1995 O O . MET A 1 247 ? -2.519 5.894 -9.466 1.00 84.81 247 MET A O 1
ATOM 1999 N N . GLN A 1 248 ? -2.873 5.634 -11.688 1.00 85.31 248 GLN A N 1
ATOM 2000 C CA . GLN A 1 248 ? -3.854 4.561 -11.629 1.00 85.31 248 GLN A CA 1
ATOM 2001 C C . GLN A 1 248 ? -3.377 3.364 -12.440 1.00 85.31 248 GLN A C 1
ATOM 2003 O O . GLN A 1 248 ? -2.627 3.529 -13.402 1.00 85.31 248 GLN A O 1
ATOM 2008 N N . ALA A 1 249 ? -3.809 2.178 -12.019 1.00 87.69 249 ALA A N 1
ATOM 2009 C CA . ALA A 1 249 ? -3.723 0.941 -12.781 1.00 87.69 249 ALA A CA 1
ATOM 2010 C C . ALA A 1 249 ? -4.630 -0.125 -12.171 1.00 87.69 249 ALA A C 1
ATOM 2012 O O . ALA A 1 249 ? -4.974 -0.079 -10.985 1.00 87.69 249 ALA A O 1
ATOM 2013 N N . LEU A 1 250 ? -4.919 -1.129 -12.988 1.00 88.12 250 LEU A N 1
ATOM 2014 C CA . LEU A 1 250 ? -5.415 -2.421 -12.552 1.00 88.12 250 LEU A CA 1
ATOM 2015 C C . LEU A 1 250 ? -4.246 -3.396 -12.465 1.00 88.12 250 LEU A C 1
ATOM 2017 O O . LEU A 1 250 ? -3.434 -3.469 -13.386 1.00 88.12 250 LEU A O 1
ATOM 2021 N N . VAL A 1 251 ? -4.152 -4.173 -11.390 1.00 85.50 251 VAL A N 1
ATOM 2022 C CA . VAL A 1 251 ? -3.167 -5.259 -11.305 1.00 85.50 251 VAL A CA 1
ATOM 2023 C C . VAL A 1 251 ? -3.863 -6.543 -10.916 1.00 85.50 251 VAL A C 1
ATOM 2025 O O . VAL A 1 251 ? -4.660 -6.562 -9.983 1.00 85.50 251 VAL A O 1
ATOM 2028 N N . ALA A 1 252 ? -3.558 -7.607 -11.644 1.00 84.81 252 ALA A N 1
ATOM 2029 C CA . ALA A 1 252 ? -3.812 -8.966 -11.207 1.00 84.81 252 ALA A CA 1
ATOM 2030 C C . ALA A 1 252 ? -2.537 -9.517 -10.567 1.00 84.81 252 ALA A C 1
ATOM 2032 O O . ALA A 1 252 ? -1.432 -9.316 -11.087 1.00 84.81 252 ALA A O 1
ATOM 2033 N N . ILE A 1 253 ? -2.710 -10.194 -9.438 1.00 80.56 253 ILE A N 1
ATOM 2034 C CA . ILE A 1 253 ? -1.635 -10.840 -8.691 1.00 80.56 253 ILE A CA 1
ATOM 2035 C C . ILE A 1 253 ? -1.957 -12.328 -8.712 1.00 80.56 253 ILE A C 1
ATOM 2037 O O . ILE A 1 253 ? -2.979 -12.738 -8.180 1.00 80.56 253 ILE A O 1
ATOM 2041 N N . SER A 1 254 ? -1.118 -13.110 -9.377 1.00 71.44 254 SER A N 1
ATOM 2042 C CA . SER A 1 254 ? -1.171 -14.568 -9.350 1.00 71.44 254 SER A CA 1
ATOM 2043 C C . SER A 1 254 ? 0.096 -15.027 -8.663 1.00 71.44 254 SER A C 1
ATOM 2045 O O . SER A 1 254 ? 1.115 -15.231 -9.321 1.00 71.44 254 SER A O 1
ATOM 2047 N N . ASP A 1 255 ? 0.070 -15.137 -7.344 1.00 60.69 255 ASP A N 1
ATOM 2048 C CA . ASP A 1 255 ? 1.066 -15.962 -6.667 1.00 60.69 255 ASP A CA 1
ATOM 2049 C C . ASP A 1 255 ? 0.748 -17.456 -6.900 1.00 60.69 255 ASP A C 1
ATOM 2051 O O . ASP A 1 255 ? -0.228 -17.813 -7.566 1.00 60.69 255 ASP A O 1
ATOM 2055 N N . GLY A 1 256 ? 1.660 -18.326 -6.467 1.00 55.72 256 GLY A N 1
ATOM 2056 C CA . GLY A 1 256 ? 1.485 -19.776 -6.521 1.00 55.72 256 GLY A CA 1
ATOM 2057 C C . GLY A 1 256 ? 0.491 -20.280 -5.469 1.00 55.72 256 GLY A C 1
ATOM 2058 O O . GLY A 1 256 ? -0.620 -19.794 -5.357 1.00 55.72 256 GLY A O 1
ATOM 2059 N N . ALA A 1 257 ? 0.871 -21.293 -4.691 1.00 42.91 257 ALA A N 1
ATOM 2060 C CA . ALA A 1 257 ? -0.023 -21.976 -3.747 1.00 42.91 257 ALA A CA 1
ATOM 2061 C C . ALA A 1 257 ? -0.600 -21.106 -2.596 1.00 42.91 257 ALA A C 1
ATOM 2063 O O . ALA A 1 257 ? -1.427 -21.611 -1.840 1.00 42.91 257 ALA A O 1
ATOM 2064 N N . ASP A 1 258 ? -0.224 -19.824 -2.481 1.00 56.53 258 ASP A N 1
ATOM 2065 C CA . ASP A 1 258 ? -0.544 -18.924 -1.361 1.00 56.53 258 ASP A CA 1
ATOM 2066 C C . ASP A 1 258 ? -1.227 -17.621 -1.831 1.00 56.53 258 ASP A C 1
ATOM 2068 O O . ASP A 1 258 ? -0.686 -16.528 -1.643 1.00 56.53 258 ASP A O 1
ATOM 2072 N N . SER A 1 259 ? -2.427 -17.747 -2.418 1.00 66.81 259 SER A N 1
ATOM 2073 C CA . SER A 1 259 ? -3.207 -16.630 -2.988 1.00 66.81 259 SER A CA 1
ATOM 2074 C C . SER A 1 259 ? -3.349 -15.421 -2.055 1.00 66.81 259 SER A C 1
ATOM 2076 O O . SER A 1 259 ? -4.025 -15.451 -1.023 1.00 66.81 259 SER A O 1
ATOM 2078 N N . LEU A 1 260 ? -2.792 -14.293 -2.493 1.00 76.12 260 LEU A N 1
ATOM 2079 C CA . LEU A 1 260 ? -2.946 -12.958 -1.928 1.00 76.12 260 LEU A CA 1
ATOM 2080 C C . LEU A 1 260 ? -4.304 -12.334 -2.272 1.00 76.12 260 LEU A C 1
ATOM 2082 O O . LEU A 1 260 ? -4.571 -11.208 -1.847 1.00 76.12 260 LEU A O 1
ATOM 2086 N N . ASP A 1 261 ? -5.197 -13.042 -2.974 1.00 78.50 261 ASP A N 1
ATOM 2087 C CA . ASP A 1 261 ? -6.524 -12.543 -3.359 1.00 78.50 261 ASP A CA 1
ATOM 2088 C C . ASP A 1 261 ? -7.371 -12.111 -2.158 1.00 78.50 261 ASP A C 1
ATOM 2090 O O . ASP A 1 261 ? -8.246 -11.246 -2.273 1.00 78.50 261 ASP A O 1
ATOM 2094 N N . CYS A 1 262 ? -7.124 -12.709 -0.9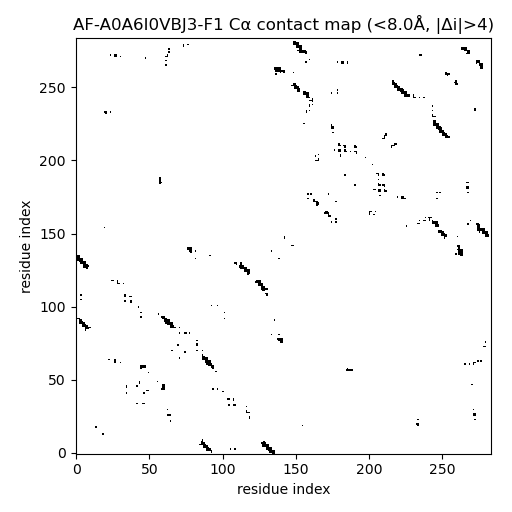93 1.00 80.81 262 CYS A N 1
ATOM 2095 C CA . CYS A 1 262 ? -7.841 -12.385 0.236 1.00 80.81 262 CYS A CA 1
ATOM 2096 C C . CYS A 1 262 ? -7.112 -11.355 1.113 1.00 80.81 262 CYS A C 1
ATOM 2098 O O . CYS A 1 262 ? -7.714 -10.810 2.047 1.00 80.81 262 CYS A O 1
ATOM 2100 N N . ALA A 1 263 ? -5.855 -11.036 0.800 1.00 79.44 263 ALA A N 1
ATOM 2101 C CA . ALA A 1 263 ? -4.978 -10.278 1.675 1.00 79.44 263 ALA A CA 1
ATOM 2102 C C . ALA A 1 263 ? -5.210 -8.759 1.608 1.00 79.44 263 ALA A C 1
ATOM 2104 O O . ALA A 1 263 ? -5.503 -8.167 0.568 1.00 79.44 263 ALA A O 1
ATOM 2105 N N . ALA A 1 264 ? -5.031 -8.088 2.740 1.00 78.50 264 ALA A N 1
ATOM 2106 C CA . ALA A 1 264 ? -4.898 -6.644 2.808 1.00 78.50 264 ALA A CA 1
ATOM 2107 C C . ALA A 1 264 ? -3.503 -6.241 2.311 1.00 78.50 264 ALA A C 1
ATOM 2109 O O . ALA A 1 264 ? -2.501 -6.626 2.911 1.00 78.50 264 ALA A O 1
ATOM 2110 N N . MET A 1 265 ? -3.434 -5.429 1.255 1.00 75.38 265 MET A N 1
ATOM 2111 C CA . MET A 1 265 ? -2.164 -5.001 0.662 1.00 75.38 265 MET A CA 1
ATOM 2112 C C . MET A 1 265 ? -2.063 -3.481 0.549 1.00 75.38 265 MET A C 1
ATOM 2114 O O . MET A 1 265 ? -3.043 -2.785 0.265 1.00 75.38 265 MET A O 1
ATOM 2118 N N . ALA A 1 266 ? -0.845 -2.976 0.749 1.00 69.50 266 ALA A N 1
ATOM 2119 C CA . ALA A 1 266 ? -0.494 -1.573 0.579 1.00 69.50 266 ALA A CA 1
ATOM 2120 C C . ALA A 1 266 ? 0.751 -1.450 -0.311 1.00 69.50 266 ALA A C 1
ATOM 2122 O O . ALA A 1 266 ? 1.782 -2.043 -0.011 1.00 69.50 266 ALA A O 1
ATOM 2123 N N . ILE A 1 267 ? 0.661 -0.669 -1.393 1.00 65.06 267 ILE A N 1
ATOM 2124 C CA . ILE A 1 267 ? 1.772 -0.430 -2.338 1.00 65.06 267 ILE A CA 1
ATOM 2125 C C . ILE A 1 267 ? 1.937 1.075 -2.561 1.00 65.06 267 ILE A C 1
ATOM 2127 O O . ILE A 1 267 ? 0.994 1.847 -2.381 1.00 65.06 267 ILE A O 1
ATOM 2131 N N . GLY A 1 268 ? 3.147 1.500 -2.937 1.00 54.84 268 GLY A N 1
ATOM 2132 C CA . GLY A 1 268 ? 3.451 2.909 -3.204 1.00 54.84 268 GLY A CA 1
ATOM 2133 C C . GLY A 1 268 ? 3.595 3.739 -1.931 1.00 54.84 268 GLY A C 1
ATOM 2134 O O . GLY A 1 268 ? 3.416 4.948 -1.953 1.00 54.84 268 GLY A O 1
ATOM 2135 N N . GLN A 1 269 ? 3.905 3.091 -0.807 1.00 52.22 269 GLN A N 1
ATOM 2136 C CA . GLN A 1 269 ? 4.137 3.719 0.492 1.00 52.22 269 GLN A CA 1
ATOM 2137 C C . GLN A 1 269 ? 5.570 4.250 0.577 1.00 52.22 269 GLN A C 1
ATOM 2139 O O . GLN A 1 269 ? 6.350 3.884 1.457 1.00 52.22 269 GLN A O 1
ATOM 2144 N N . SER A 1 270 ? 5.949 5.126 -0.339 1.00 42.78 270 SER A N 1
ATOM 2145 C CA . SER A 1 270 ? 7.066 6.009 -0.064 1.00 42.78 270 SER A CA 1
ATOM 2146 C C . SER A 1 270 ? 6.661 6.888 1.121 1.00 42.78 270 SER A C 1
ATOM 2148 O O . SER A 1 270 ? 5.769 7.723 1.059 1.00 42.78 270 SER A O 1
ATOM 2150 N N . ARG A 1 271 ? 7.258 6.568 2.272 1.00 46.25 271 ARG A N 1
ATOM 2151 C CA . ARG A 1 271 ? 7.276 7.386 3.489 1.00 46.25 271 ARG A CA 1
ATOM 2152 C C . ARG A 1 271 ? 5.876 7.837 3.934 1.00 46.25 271 ARG A C 1
ATOM 2154 O O . ARG A 1 271 ? 5.490 8.992 3.805 1.00 46.25 271 ARG A O 1
ATOM 2161 N N . HIS A 1 272 ? 5.162 6.899 4.554 1.00 39.94 272 HIS A N 1
ATOM 2162 C CA . HIS A 1 272 ? 4.028 7.141 5.459 1.00 39.94 272 HIS A CA 1
ATOM 2163 C C . HIS A 1 272 ? 2.659 7.455 4.844 1.00 39.94 272 HIS A C 1
ATOM 2165 O O . HIS A 1 272 ? 1.687 7.477 5.597 1.00 39.94 272 HIS A O 1
ATOM 2171 N N . LEU A 1 273 ? 2.524 7.679 3.528 1.00 36.53 273 LEU A N 1
ATOM 2172 C CA . LEU A 1 273 ? 1.301 8.326 3.018 1.00 36.53 273 LEU A CA 1
ATOM 2173 C C . LEU A 1 273 ? 0.747 7.880 1.652 1.00 36.53 273 LEU A C 1
ATOM 2175 O O . LEU A 1 273 ? -0.354 8.299 1.296 1.00 36.53 273 LEU A O 1
ATOM 2179 N N . GLY A 1 274 ? 1.404 6.975 0.923 1.00 34.69 274 GLY A N 1
ATOM 2180 C CA . GLY A 1 274 ? 0.905 6.494 -0.373 1.00 34.69 274 GLY A CA 1
ATOM 2181 C C . GLY A 1 274 ? -0.459 5.803 -0.285 1.00 34.69 274 GLY A C 1
ATOM 2182 O O . GLY A 1 274 ? -0.568 4.689 0.221 1.00 34.69 274 GLY A O 1
ATOM 2183 N N . GLY A 1 275 ? -1.517 6.458 -0.762 1.00 35.22 275 GLY A N 1
ATOM 2184 C CA . GLY A 1 275 ? -2.900 5.968 -0.789 1.00 35.22 275 GLY A CA 1
ATOM 2185 C C . GLY A 1 275 ? -3.132 4.830 -1.784 1.00 35.22 275 GLY A C 1
ATOM 2186 O O . GLY A 1 275 ? -4.023 4.914 -2.613 1.00 35.22 275 GLY A O 1
ATOM 2187 N N . GLY A 1 276 ? -2.320 3.781 -1.739 1.00 44.56 276 GLY A N 1
ATOM 2188 C CA . GLY A 1 276 ? -2.525 2.571 -2.515 1.00 44.56 276 GLY A CA 1
ATOM 2189 C C . GLY A 1 276 ? -3.010 1.450 -1.631 1.00 44.56 276 GLY A C 1
ATOM 2190 O O . GLY A 1 276 ? -2.306 0.456 -1.483 1.00 44.56 276 GLY A O 1
ATOM 2191 N N . PHE A 1 277 ? -4.179 1.620 -1.012 1.00 50.38 277 PHE A N 1
ATOM 2192 C CA . PHE A 1 277 ? -4.893 0.451 -0.524 1.00 50.38 277 PHE A CA 1
ATOM 2193 C C . PHE A 1 277 ? -5.534 -0.227 -1.732 1.00 50.38 277 PHE A C 1
ATOM 2195 O O . PHE A 1 277 ? -6.282 0.410 -2.482 1.00 50.38 277 PHE A O 1
ATOM 2202 N N . TRP A 1 278 ? -5.169 -1.486 -1.943 1.00 48.47 278 TRP A N 1
ATOM 2203 C CA . TRP A 1 278 ? -5.594 -2.252 -3.103 1.00 48.47 278 TRP A CA 1
ATOM 2204 C C . TRP A 1 278 ? -7.050 -2.636 -2.889 1.00 48.47 278 TRP A C 1
ATOM 2206 O O . TRP A 1 278 ? -7.370 -3.397 -1.980 1.00 48.47 278 TRP A O 1
ATOM 2216 N N . CYS A 1 279 ? -7.940 -2.050 -3.680 1.00 45.62 279 CYS A N 1
ATOM 2217 C CA . CYS A 1 279 ? -9.373 -2.302 -3.603 1.00 45.62 279 CYS A CA 1
ATOM 2218 C C . CYS A 1 279 ? -9.822 -3.089 -4.834 1.00 45.62 279 CYS A C 1
ATOM 2220 O O . CYS A 1 279 ? -9.253 -2.925 -5.911 1.00 45.62 279 CYS A O 1
ATOM 2222 N N . ARG A 1 280 ? -10.817 -3.965 -4.695 1.00 48.03 280 ARG A N 1
ATOM 2223 C CA . ARG A 1 280 ? -11.235 -4.859 -5.783 1.00 48.03 280 ARG A CA 1
ATOM 2224 C C . ARG A 1 280 ? -12.158 -4.158 -6.779 1.00 48.03 280 ARG A C 1
ATOM 2226 O O . ARG A 1 280 ? -13.086 -3.451 -6.390 1.00 48.03 280 ARG A O 1
ATOM 2233 N N . LEU A 1 281 ? -11.949 -4.457 -8.057 1.00 42.69 281 LEU A N 1
ATOM 2234 C CA . LEU A 1 281 ? -12.950 -4.307 -9.113 1.00 42.69 281 LEU A CA 1
ATOM 2235 C C . LEU A 1 281 ? -13.435 -5.704 -9.508 1.00 42.69 281 LEU A C 1
ATOM 2237 O O . LEU A 1 281 ? -12.633 -6.621 -9.680 1.00 42.69 281 LEU A O 1
ATOM 2241 N N . ILE A 1 282 ? -14.753 -5.881 -9.588 1.00 36.00 282 ILE A N 1
ATOM 2242 C CA . ILE A 1 282 ? -15.371 -7.082 -10.157 1.00 36.00 282 ILE A CA 1
ATOM 2243 C C . ILE A 1 282 ? -15.828 -6.699 -11.551 1.00 36.00 282 ILE A C 1
ATOM 2245 O O . ILE A 1 282 ? -16.676 -5.820 -11.674 1.00 36.00 282 ILE A O 1
ATOM 2249 N N . PHE A 1 283 ? -15.298 -7.363 -12.570 1.00 29.59 283 PHE A N 1
ATOM 2250 C CA . PHE A 1 283 ? -16.037 -7.506 -13.816 1.00 29.59 283 PHE A CA 1
ATOM 2251 C C . PHE A 1 283 ? -16.934 -8.733 -13.644 1.00 29.59 283 PHE A C 1
ATOM 2253 O O . PHE A 1 283 ? -16.440 -9.807 -13.299 1.00 29.59 283 PHE A O 1
ATOM 2260 N N . THR A 1 284 ? -18.246 -8.526 -13.741 1.00 31.00 284 THR A N 1
ATOM 2261 C CA . THR A 1 284 ? -19.229 -9.601 -13.943 1.00 31.00 284 THR A CA 1
ATOM 2262 C C . THR A 1 284 ? -19.203 -10.044 -15.388 1.00 31.00 284 THR A C 1
ATOM 2264 O O . THR A 1 284 ? -19.144 -9.127 -16.241 1.00 31.00 284 THR A O 1
#